Protein AF-A0A2E6YTY2-F1 (afdb_monomer)

Radius of gyration: 28.15 Å; Cα contacts (8 Å, |Δi|>4): 259; chains: 1; bounding box: 77×62×60 Å

Nearest PDB structures (foldseek):
  6jf3-assembly1_A  TM=7.120E-01  e=4.718E-06  Acinetobacter baumannii
  7qqj-assembly1_A  TM=3.782E-01  e=2.420E+00  Jeotgalibaca ciconiae
  3ra0-assembly1_A  TM=2.394E-01  e=2.734E+00  Solanum tuberosum
  6f42-assembly1_N  TM=1.735E-01  e=6.437E+00  Saccharomyces cerevisiae S288C

Solvent-accessible surface area (backbone atoms only — not comparable to full-atom values): 11174 Å² total; per-residue (Å²): 142,90,78,80,76,69,76,66,64,62,66,63,62,77,64,66,77,72,80,75,74,83,73,58,71,67,56,56,54,51,52,50,51,52,51,50,53,52,50,53,57,70,64,50,79,79,70,83,46,66,46,80,51,78,67,65,79,74,91,64,58,37,44,69,79,87,77,84,48,73,69,54,49,52,55,54,48,64,44,48,62,58,48,57,64,56,30,84,75,76,43,69,61,40,53,30,64,36,27,25,54,72,86,35,75,33,46,49,32,37,37,27,38,56,100,66,61,43,37,32,55,60,41,81,77,45,69,46,89,56,68,40,81,34,83,46,76,57,57,93,42,79,46,80,45,79,33,40,33,35,32,32,33,39,26,28,34,50,91,78,70,40,80,42,77,47,79,35,51,53,71,56,20,40,55,53,52,50,52,48,26,49,39,64,45,56,68,55,101,106

Secondary structure (DSSP, 8-state):
--SSSSTTTTTTGGG---------HHHHHHHHHHHHHHHHHHHS----SEEEPTT----SPPBPP----HHHHHHHHHHHHHHHHGGGGS-SEEEGGGEEETTEE--BSEEEETTS-EEEEEEEEEE-S-EEEEEEEETTEEEEEEEESEEEEEEEETTTTEEEEEEEEHHHHHHHHHHHHHHTT-SS--

Sequence (190 aa):
MYADCIYRDEITRMWKSQRVRRLKPVHWALVFLFFVLTLAWMLTDTSSGVVYRHSVRHSDAADRVLHLDDAYRKKIQALEPHMRSFCDRGSDIVYGHNLLVNDVIFNDYIFHVCGGQTWLNARITVKTEEMVGCQEEYASIFRSVPRAKKISMKAIDVSTWAEREVLAEGKVACVWQHAVDILDHKWAGL

Mean predicted aligned error: 9.36 Å

pLDDT: mean 87.79, std 13.48, range [43.56, 98.12]

Foldseek 3Di:
DPDPPPPPPVVVVVPPPDPDDPDDVVVVVVVVVVVVVVVVVVPPPPPQQKDFAPLDQDQDAFDADPDDDPVVLVVLLVCFVVLQVCVVVPDQKRDQQRIGRNNHGRRFQWMQGHVDFIWHNKDWDDADPDWDWDFDDGSNDTDTDIFGQKTWMWTQGSNVRDTDIDIDGDPVRVVVVNSNCSNRVNNPPD

Structure (mmCIF, N/CA/C/O backbone):
data_AF-A0A2E6YTY2-F1
#
_entry.id   AF-A0A2E6YTY2-F1
#
loop_
_atom_site.group_PDB
_atom_site.id
_atom_site.type_symbol
_atom_site.label_atom_id
_atom_site.label_alt_id
_atom_site.label_comp_id
_atom_site.label_asym_id
_atom_site.label_entity_id
_atom_site.label_seq_id
_atom_site.pdbx_PDB_ins_code
_atom_site.Cartn_x
_atom_site.Cartn_y
_atom_site.Cartn_z
_atom_site.occupancy
_atom_site.B_iso_or_equiv
_atom_site.auth_seq_id
_atom_site.auth_comp_id
_atom_site.auth_asym_id
_atom_site.auth_atom_id
_atom_site.pdbx_PDB_model_num
ATOM 1 N N . MET A 1 1 ? 58.013 -42.575 9.931 1.00 53.12 1 MET A N 1
ATOM 2 C CA . MET A 1 1 ? 58.634 -42.392 8.599 1.00 53.12 1 MET A CA 1
ATOM 3 C C . MET A 1 1 ? 57.970 -43.383 7.659 1.00 53.12 1 MET A C 1
ATOM 5 O O . MET A 1 1 ? 58.125 -44.546 7.969 1.00 53.12 1 MET A O 1
ATOM 9 N N . TYR A 1 2 ? 57.175 -42.947 6.663 1.00 53.06 2 TYR A N 1
ATOM 10 C CA . TYR A 1 2 ? 56.668 -43.689 5.467 1.00 53.06 2 TYR A CA 1
ATOM 11 C C . TYR A 1 2 ? 55.289 -43.199 4.931 1.00 53.06 2 TYR A C 1
ATOM 13 O O . TYR A 1 2 ? 54.668 -43.904 4.147 1.00 53.06 2 TYR A O 1
ATOM 21 N N . ALA A 1 3 ? 54.795 -42.000 5.286 1.00 52.78 3 ALA A N 1
ATOM 22 C CA . ALA A 1 3 ? 53.487 -41.503 4.803 1.00 52.78 3 ALA A CA 1
ATOM 23 C C . ALA A 1 3 ? 53.535 -40.283 3.850 1.00 52.78 3 ALA A C 1
ATOM 25 O O . ALA A 1 3 ? 52.499 -39.904 3.317 1.00 52.78 3 ALA A O 1
ATOM 26 N N . ASP A 1 4 ? 54.707 -39.696 3.575 1.00 54.12 4 ASP A N 1
ATOM 27 C CA . ASP A 1 4 ? 54.811 -38.430 2.813 1.00 54.12 4 ASP A CA 1
ATOM 28 C C . ASP A 1 4 ? 55.023 -38.577 1.293 1.00 54.12 4 ASP A C 1
ATOM 30 O O . ASP A 1 4 ? 55.019 -37.581 0.571 1.00 54.12 4 ASP A O 1
ATOM 34 N N . CYS A 1 5 ? 55.191 -39.792 0.761 1.00 55.81 5 CYS A N 1
ATOM 35 C CA . CYS A 1 5 ? 55.547 -39.963 -0.658 1.00 55.81 5 CYS A CA 1
ATOM 36 C C . CYS A 1 5 ? 54.370 -40.226 -1.611 1.00 55.81 5 CYS A C 1
ATOM 38 O O . CYS A 1 5 ? 54.572 -40.155 -2.819 1.00 55.81 5 CYS A O 1
ATOM 40 N N . ILE A 1 6 ? 53.152 -40.500 -1.127 1.00 54.19 6 ILE A N 1
ATOM 41 C CA . ILE A 1 6 ? 52.033 -40.895 -2.011 1.00 54.19 6 ILE A CA 1
ATOM 42 C C . ILE A 1 6 ? 51.220 -39.684 -2.504 1.00 54.19 6 ILE A C 1
ATOM 44 O O . ILE A 1 6 ? 50.699 -39.702 -3.614 1.00 54.19 6 ILE A O 1
ATOM 48 N N . TYR A 1 7 ? 51.176 -38.579 -1.753 1.00 50.94 7 TYR A N 1
ATOM 49 C CA . TYR A 1 7 ? 50.318 -37.436 -2.106 1.00 50.94 7 TYR A CA 1
ATOM 50 C C . TYR A 1 7 ? 50.888 -36.523 -3.211 1.00 50.94 7 TYR A C 1
ATOM 52 O O . TYR A 1 7 ? 50.198 -35.641 -3.721 1.00 50.94 7 TYR A O 1
ATOM 60 N N . ARG A 1 8 ? 52.156 -36.707 -3.602 1.00 51.41 8 ARG A N 1
ATOM 61 C CA . ARG A 1 8 ? 52.820 -35.841 -4.592 1.00 51.41 8 ARG A CA 1
ATOM 62 C C . ARG A 1 8 ? 52.620 -36.299 -6.042 1.00 51.41 8 ARG A C 1
ATOM 64 O O . ARG A 1 8 ? 52.819 -35.493 -6.947 1.00 51.41 8 ARG A O 1
ATOM 71 N N . ASP A 1 9 ? 52.200 -37.545 -6.263 1.00 51.22 9 ASP A N 1
ATOM 72 C CA . ASP A 1 9 ? 52.167 -38.156 -7.603 1.00 51.22 9 ASP A CA 1
ATOM 73 C C . ASP A 1 9 ? 50.798 -38.065 -8.311 1.00 51.22 9 ASP A C 1
ATOM 75 O O . ASP A 1 9 ? 50.704 -38.239 -9.527 1.00 51.22 9 ASP A O 1
ATOM 79 N N . GLU A 1 10 ? 49.723 -37.714 -7.595 1.00 53.75 10 GLU A N 1
ATOM 80 C CA . GLU A 1 10 ? 48.409 -37.472 -8.218 1.00 53.75 10 GLU A CA 1
ATOM 81 C C . GLU A 1 10 ? 48.234 -36.031 -8.723 1.00 53.75 10 GLU A C 1
ATOM 83 O O . GLU A 1 10 ? 47.568 -35.807 -9.738 1.00 53.75 10 GLU A O 1
ATOM 88 N N . ILE A 1 11 ? 48.895 -35.046 -8.102 1.00 56.72 11 ILE A N 1
ATOM 89 C CA . ILE A 1 11 ? 48.803 -33.633 -8.516 1.00 56.72 11 ILE A CA 1
ATOM 90 C C . ILE A 1 11 ? 49.458 -33.414 -9.893 1.00 56.72 11 ILE A C 1
ATOM 92 O O . ILE A 1 11 ? 48.956 -32.644 -10.713 1.00 56.72 11 ILE A O 1
ATOM 96 N N . THR A 1 12 ? 50.534 -34.137 -10.207 1.00 55.94 12 THR A N 1
ATOM 97 C CA . THR A 1 12 ? 51.256 -34.018 -11.486 1.00 55.94 12 THR A CA 1
ATOM 98 C C . THR A 1 12 ? 50.502 -34.628 -12.672 1.00 55.94 12 THR A C 1
ATOM 100 O O . THR A 1 12 ? 50.690 -34.177 -13.805 1.00 55.94 12 THR A O 1
ATOM 103 N N . ARG A 1 13 ? 49.590 -35.590 -12.460 1.00 54.34 13 ARG A N 1
ATOM 104 C CA . ARG A 1 13 ? 48.765 -36.165 -13.545 1.00 54.34 13 ARG A CA 1
ATOM 105 C C . ARG A 1 13 ? 47.624 -35.260 -14.005 1.00 54.34 13 ARG A C 1
ATOM 107 O O . ARG A 1 13 ? 47.224 -35.364 -15.166 1.00 54.34 13 ARG A O 1
ATOM 114 N N . MET A 1 14 ? 47.137 -34.351 -13.159 1.00 56.19 14 MET A N 1
ATOM 115 C CA . MET A 1 14 ? 46.073 -33.413 -13.545 1.00 56.19 14 MET A CA 1
ATOM 116 C C . MET A 1 14 ? 46.550 -32.295 -14.484 1.00 56.19 14 MET A C 1
ATOM 118 O O . MET A 1 14 ? 45.727 -31.608 -15.081 1.00 56.19 14 MET A O 1
ATOM 122 N N . TRP A 1 15 ? 47.862 -32.131 -14.675 1.00 59.06 15 TRP A N 1
ATOM 123 C CA . TRP A 1 15 ? 48.453 -31.127 -15.569 1.00 59.06 15 TRP A CA 1
ATOM 124 C C . TRP A 1 15 ? 49.005 -31.731 -16.867 1.00 59.06 15 TRP A C 1
ATOM 126 O O . TRP A 1 15 ? 49.983 -31.254 -17.446 1.00 59.06 15 TRP A O 1
ATOM 136 N N . LYS A 1 16 ? 48.351 -32.774 -17.394 1.00 57.19 16 LYS A N 1
ATOM 137 C CA . LYS A 1 16 ? 48.539 -33.156 -18.798 1.00 57.19 16 LYS A CA 1
ATOM 138 C C . LYS A 1 16 ? 47.939 -32.053 -19.671 1.00 57.19 16 LYS A C 1
ATOM 140 O O . LYS A 1 16 ? 46.750 -32.069 -19.970 1.00 57.19 16 LYS A O 1
ATOM 145 N N . SER A 1 17 ? 48.781 -31.086 -20.04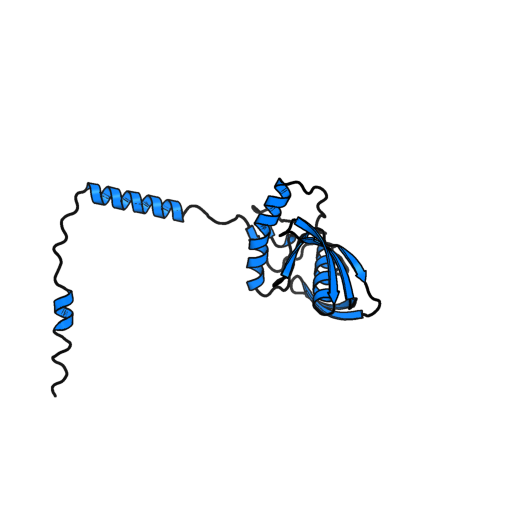0 1.00 60.84 17 SER A N 1
ATOM 146 C CA . SER A 1 17 ? 48.497 -29.997 -20.977 1.00 60.84 17 SER A CA 1
ATOM 147 C C . SER A 1 17 ? 47.787 -30.549 -22.215 1.00 60.84 17 SER A C 1
ATOM 149 O O . SER A 1 17 ? 48.402 -31.136 -23.112 1.00 60.84 17 SER A O 1
ATOM 151 N N . GLN A 1 18 ? 46.458 -30.428 -22.238 1.00 63.88 18 GLN A N 1
ATOM 152 C CA . GLN A 1 18 ? 45.690 -30.662 -23.446 1.00 63.88 18 GLN A CA 1
ATOM 153 C C . GLN A 1 18 ? 46.202 -29.649 -24.462 1.00 63.88 18 GLN A C 1
ATOM 155 O O . GLN A 1 18 ? 46.122 -28.444 -24.231 1.00 63.88 18 GLN A O 1
ATOM 160 N N . ARG A 1 19 ? 46.770 -30.134 -25.574 1.00 61.38 19 ARG A N 1
ATOM 161 C CA . ARG A 1 19 ? 47.196 -29.275 -26.682 1.00 61.38 19 ARG A CA 1
ATOM 162 C C . ARG A 1 19 ? 45.989 -28.463 -27.128 1.00 61.38 19 ARG A C 1
ATOM 164 O O . ARG A 1 19 ? 45.120 -28.979 -27.831 1.00 61.38 19 ARG A O 1
ATOM 171 N N . VAL A 1 20 ? 45.945 -27.205 -26.706 1.00 70.94 20 VAL A N 1
ATOM 172 C CA . VAL A 1 20 ? 44.907 -26.263 -27.096 1.00 70.94 20 VAL A CA 1
ATOM 173 C C . VAL A 1 20 ? 45.002 -26.130 -28.610 1.00 70.94 20 VAL A C 1
ATOM 175 O O . VAL A 1 20 ? 45.993 -25.628 -29.148 1.00 70.94 20 VAL A O 1
ATOM 178 N N . ARG A 1 21 ? 44.007 -26.664 -29.326 1.00 76.12 21 ARG A N 1
ATOM 179 C CA . ARG A 1 21 ? 43.914 -26.479 -30.776 1.00 76.12 21 ARG A CA 1
ATOM 180 C C . ARG A 1 21 ? 43.847 -24.976 -31.024 1.00 76.12 21 ARG A C 1
ATOM 182 O O . ARG A 1 21 ? 42.991 -24.306 -30.453 1.00 76.12 21 ARG A O 1
ATOM 189 N N . ARG A 1 22 ? 44.757 -24.445 -31.850 1.00 79.19 22 ARG A N 1
ATOM 190 C CA . ARG A 1 22 ? 44.752 -23.023 -32.217 1.00 79.19 22 ARG A CA 1
ATOM 191 C C . ARG A 1 22 ? 43.391 -22.682 -32.818 1.00 79.19 22 ARG A C 1
ATOM 193 O O . ARG A 1 22 ? 43.038 -23.177 -33.889 1.00 79.19 22 ARG A O 1
ATOM 200 N N . LEU A 1 23 ? 42.628 -21.865 -32.104 1.00 81.19 23 LEU A N 1
ATOM 201 C CA . LEU A 1 23 ? 41.351 -21.354 -32.576 1.00 81.19 23 LEU A CA 1
ATOM 202 C C . LEU A 1 23 ? 41.596 -20.452 -33.789 1.00 81.19 23 LEU A C 1
ATOM 204 O O . LEU A 1 23 ? 42.532 -19.651 -33.806 1.00 81.19 23 LEU A O 1
ATOM 208 N N . LYS A 1 24 ? 40.756 -20.590 -34.819 1.00 92.12 24 LYS A N 1
ATOM 209 C CA . LYS A 1 24 ? 40.789 -19.683 -35.974 1.00 92.12 24 LYS A CA 1
ATOM 210 C C . LYS A 1 24 ? 40.368 -18.277 -35.512 1.00 92.12 24 LYS A C 1
ATOM 212 O O . LYS A 1 24 ? 39.499 -18.194 -34.645 1.00 92.12 24 LYS A O 1
ATOM 217 N N . PRO A 1 25 ? 40.882 -17.192 -36.116 1.00 91.25 25 PRO A N 1
ATOM 218 C CA . PRO A 1 25 ? 40.537 -15.811 -35.743 1.00 91.25 25 PRO A CA 1
ATOM 219 C C . PRO A 1 25 ? 39.023 -15.537 -35.710 1.00 91.25 25 PRO A C 1
ATOM 221 O O . PRO A 1 25 ? 38.547 -14.803 -34.852 1.00 91.25 25 PRO A O 1
ATOM 224 N N . VAL A 1 26 ? 38.246 -16.214 -36.561 1.00 94.19 26 VAL A N 1
ATOM 225 C CA . VAL A 1 26 ? 36.772 -16.146 -36.568 1.00 94.19 26 VAL A CA 1
ATOM 226 C C . VAL A 1 26 ? 36.150 -16.559 -35.225 1.00 94.19 26 VAL A C 1
ATOM 228 O O . VAL A 1 26 ? 35.177 -15.954 -34.793 1.00 94.19 26 VAL A O 1
ATOM 231 N N . HIS A 1 27 ? 36.718 -17.547 -34.523 1.00 92.00 27 HIS A N 1
ATOM 232 C CA . HIS A 1 27 ? 36.192 -17.980 -33.222 1.00 92.00 27 HIS A CA 1
ATOM 233 C C . HIS A 1 27 ? 36.384 -16.895 -32.162 1.00 92.00 27 HIS A C 1
ATOM 235 O O . HIS A 1 27 ? 35.488 -16.668 -31.359 1.00 92.00 27 HIS A O 1
ATOM 241 N N . TRP A 1 28 ? 37.517 -16.189 -32.191 1.00 93.50 28 TRP A N 1
ATOM 242 C CA . TRP A 1 28 ? 37.759 -15.065 -31.288 1.00 93.50 28 TRP A CA 1
ATOM 243 C C . TRP A 1 28 ? 36.793 -13.910 -31.546 1.00 93.50 28 TRP A C 1
ATOM 245 O O . TRP A 1 28 ? 36.275 -13.341 -30.591 1.00 93.50 28 TRP A O 1
ATOM 255 N N . ALA A 1 29 ? 36.484 -13.618 -32.813 1.00 95.81 29 ALA A N 1
ATOM 256 C CA . ALA A 1 29 ? 35.479 -12.615 -33.163 1.00 95.81 29 ALA A CA 1
ATOM 257 C C . ALA A 1 29 ? 34.077 -12.989 -32.647 1.00 95.81 29 ALA A C 1
ATOM 259 O O . ALA A 1 29 ? 33.381 -12.137 -32.103 1.00 95.81 29 ALA A O 1
ATOM 260 N N . LEU A 1 30 ? 33.680 -14.263 -32.755 1.00 96.12 30 LEU A N 1
ATOM 261 C CA . LEU A 1 30 ? 32.396 -14.743 -32.229 1.00 96.12 30 LEU A CA 1
ATOM 262 C C . LEU A 1 30 ? 32.331 -14.682 -30.699 1.00 96.12 30 LEU A C 1
ATOM 264 O O . LEU A 1 30 ? 31.329 -14.229 -30.154 1.00 96.12 30 LEU A O 1
ATOM 268 N N . VAL A 1 31 ? 33.396 -15.101 -30.009 1.00 95.50 31 VAL A N 1
ATOM 269 C CA . VAL A 1 31 ? 33.483 -15.008 -28.542 1.00 95.50 31 VAL A CA 1
ATOM 270 C C . VAL A 1 31 ? 33.411 -13.551 -28.093 1.00 95.50 31 VAL A C 1
ATOM 272 O O . VAL A 1 31 ? 32.677 -13.239 -27.161 1.00 95.50 31 VAL A O 1
ATOM 275 N N . PHE A 1 32 ? 34.119 -12.652 -28.780 1.00 96.50 32 PHE A N 1
ATOM 276 C CA . PHE A 1 32 ? 34.069 -11.220 -28.502 1.00 96.50 32 PHE A CA 1
ATOM 277 C C . PHE A 1 32 ? 32.660 -10.652 -28.699 1.00 96.50 32 PHE A C 1
ATOM 279 O O . PHE A 1 32 ? 32.144 -9.992 -27.803 1.00 96.50 32 PHE A O 1
ATOM 286 N N . LEU A 1 33 ? 32.006 -10.954 -29.827 1.00 97.56 33 LEU A N 1
ATOM 287 C CA . LEU A 1 33 ? 30.642 -10.496 -30.101 1.00 97.56 33 LEU A CA 1
ATOM 288 C C . LEU A 1 33 ? 29.654 -11.004 -29.045 1.00 97.56 33 LEU A C 1
ATOM 290 O O . LEU A 1 33 ? 28.844 -10.230 -28.544 1.00 97.56 33 LEU A O 1
ATOM 294 N N . PHE A 1 34 ? 29.744 -12.284 -28.678 1.00 97.25 34 PHE A N 1
ATOM 295 C CA . PHE A 1 34 ? 28.916 -12.864 -27.624 1.00 97.25 34 PHE A CA 1
ATOM 296 C C . PHE A 1 34 ? 29.120 -12.138 -26.292 1.00 97.25 34 PHE A C 1
ATOM 298 O O . PHE A 1 34 ? 28.140 -11.773 -25.653 1.00 97.25 34 PHE A O 1
ATOM 305 N N . PHE A 1 35 ? 30.374 -11.867 -25.913 1.00 97.50 35 PHE A N 1
ATOM 306 C CA . PHE A 1 35 ? 30.701 -11.167 -24.670 1.00 97.50 35 PHE A CA 1
ATOM 307 C C . PHE A 1 35 ? 30.205 -9.714 -24.661 1.00 97.50 35 PHE A C 1
ATOM 309 O O . PHE A 1 35 ? 29.708 -9.232 -23.648 1.00 97.50 35 PHE A O 1
ATOM 316 N N . VAL A 1 36 ? 30.295 -9.011 -25.794 1.00 97.19 36 VAL A N 1
ATOM 317 C CA . VAL A 1 36 ? 29.753 -7.650 -25.932 1.00 97.19 36 VAL A CA 1
ATOM 318 C C . VAL A 1 36 ? 28.231 -7.656 -25.808 1.00 97.19 36 VAL A C 1
ATOM 320 O O . VAL A 1 36 ? 27.682 -6.811 -25.108 1.00 97.19 36 VAL A O 1
ATOM 323 N N . LEU A 1 37 ? 27.544 -8.613 -26.437 1.00 96.25 37 LEU A N 1
ATOM 324 C CA . LEU A 1 37 ? 26.087 -8.724 -26.349 1.00 96.25 37 LEU A CA 1
ATOM 325 C C . LEU A 1 37 ? 25.617 -9.088 -24.936 1.00 96.25 37 LEU A C 1
ATOM 327 O O . LEU A 1 37 ? 24.647 -8.503 -24.461 1.00 96.25 37 LEU A O 1
ATOM 331 N N . THR A 1 38 ? 26.301 -10.000 -24.237 1.00 94.56 38 THR A N 1
ATOM 332 C CA . THR A 1 38 ? 25.964 -10.320 -22.842 1.00 94.56 38 THR A CA 1
ATOM 333 C C . THR A 1 38 ? 26.235 -9.148 -21.907 1.00 94.56 38 THR A C 1
ATOM 335 O O . THR A 1 38 ? 25.399 -8.874 -21.051 1.00 94.56 38 THR A O 1
ATOM 338 N N . LEU A 1 39 ? 27.340 -8.415 -22.083 1.00 93.69 39 LEU A N 1
ATOM 339 C CA . LEU A 1 39 ? 27.595 -7.193 -21.316 1.00 93.69 39 LEU A CA 1
ATOM 340 C C . LEU A 1 39 ? 26.556 -6.107 -21.608 1.00 93.69 39 LEU A C 1
ATOM 342 O O . LEU A 1 39 ? 26.056 -5.495 -20.674 1.00 93.69 39 LEU A O 1
ATOM 346 N N . ALA A 1 40 ? 26.190 -5.887 -22.872 1.00 92.56 40 ALA A N 1
ATOM 347 C CA . ALA A 1 40 ? 25.154 -4.924 -23.242 1.00 92.56 40 ALA A CA 1
ATOM 348 C C . ALA A 1 40 ? 23.793 -5.291 -22.628 1.00 92.56 40 ALA A C 1
ATOM 350 O O . ALA A 1 40 ? 23.095 -4.425 -22.106 1.00 92.56 40 ALA A O 1
ATOM 351 N N . TRP A 1 41 ? 23.443 -6.579 -22.628 1.00 90.19 41 TRP A N 1
ATOM 352 C CA . TRP A 1 41 ? 22.232 -7.072 -21.976 1.00 90.19 41 TRP A CA 1
ATOM 353 C C . TRP A 1 41 ? 22.277 -6.877 -20.453 1.00 90.19 41 TRP A C 1
ATOM 355 O O . TRP A 1 41 ? 21.304 -6.405 -19.878 1.00 90.19 41 TRP A O 1
ATOM 365 N N . MET A 1 42 ? 23.419 -7.140 -19.805 1.00 87.25 42 MET A N 1
ATOM 366 C CA . MET A 1 42 ? 23.601 -6.886 -18.367 1.00 87.25 42 MET A CA 1
ATOM 367 C C . MET A 1 42 ? 23.625 -5.395 -17.999 1.00 87.25 42 MET A C 1
ATOM 369 O O . MET A 1 42 ? 23.300 -5.048 -16.869 1.00 87.25 42 MET A O 1
ATOM 373 N N . LEU A 1 43 ? 24.013 -4.519 -18.930 1.00 83.44 43 LEU A N 1
ATOM 374 C CA . LEU A 1 43 ? 23.998 -3.061 -18.760 1.00 83.44 43 LEU A CA 1
ATOM 375 C C . LEU A 1 43 ? 22.638 -2.431 -19.073 1.00 83.44 43 LEU A C 1
ATOM 377 O O . LEU A 1 43 ? 22.456 -1.238 -18.836 1.00 83.44 43 LEU A O 1
ATOM 381 N N . THR A 1 44 ? 21.695 -3.198 -19.624 1.00 81.06 44 THR A N 1
ATOM 382 C CA . THR A 1 44 ? 20.337 -2.703 -19.827 1.00 81.06 44 THR A CA 1
ATOM 383 C C . THR A 1 44 ? 19.711 -2.570 -18.448 1.00 81.06 44 THR A C 1
ATOM 385 O O . THR A 1 44 ? 19.478 -3.577 -17.784 1.00 81.06 44 THR A O 1
ATOM 388 N N . ASP A 1 45 ? 19.520 -1.332 -17.992 1.00 60.47 45 ASP A N 1
ATOM 389 C CA . ASP A 1 45 ? 18.998 -1.049 -16.662 1.00 60.47 45 ASP A CA 1
ATOM 390 C C . ASP A 1 45 ? 17.618 -1.699 -16.500 1.00 60.47 45 ASP A C 1
ATOM 392 O O . ASP A 1 45 ? 16.623 -1.260 -17.074 1.00 60.47 45 ASP A O 1
ATOM 396 N N . THR A 1 46 ? 17.575 -2.802 -15.753 1.00 64.06 46 THR A N 1
ATOM 397 C CA . THR A 1 46 ? 16.332 -3.483 -15.388 1.00 64.06 46 THR A CA 1
ATOM 398 C C . THR A 1 46 ? 15.697 -2.858 -14.149 1.00 64.06 46 THR A C 1
ATOM 400 O O . THR A 1 46 ? 14.788 -3.460 -13.573 1.00 64.06 46 THR A O 1
ATOM 403 N N . SER A 1 47 ? 16.184 -1.705 -13.672 1.00 68.25 47 SER A N 1
ATOM 404 C CA . SER A 1 47 ? 15.541 -1.010 -12.567 1.00 68.25 47 SER A CA 1
ATOM 405 C C . SER A 1 47 ? 14.120 -0.635 -12.986 1.00 68.25 47 SER A C 1
ATOM 407 O O . SER A 1 47 ? 13.867 -0.051 -14.036 1.00 68.25 47 SER A O 1
ATOM 409 N N . SER A 1 48 ? 13.145 -1.018 -12.167 1.00 74.00 48 SER A N 1
ATOM 410 C CA . SER A 1 48 ? 11.722 -0.813 -12.449 1.00 74.00 48 SER A CA 1
ATOM 411 C C . SER A 1 48 ? 11.299 0.661 -12.413 1.00 74.00 48 SER A C 1
ATOM 413 O O . SER A 1 48 ? 10.106 0.945 -12.474 1.00 74.00 48 SER A O 1
ATOM 415 N N . GLY A 1 49 ? 12.237 1.600 -12.223 1.00 85.75 49 GLY A N 1
ATOM 416 C CA . GLY A 1 49 ? 11.944 3.001 -11.918 1.00 85.75 49 GLY A CA 1
ATOM 417 C C . GLY A 1 49 ? 11.184 3.198 -10.598 1.00 85.75 49 GLY A C 1
ATOM 418 O O . GLY A 1 49 ? 10.709 4.301 -10.337 1.00 85.75 49 GLY A O 1
ATOM 419 N N . VAL A 1 50 ? 11.037 2.144 -9.776 1.00 91.12 50 VAL A N 1
ATOM 420 C CA . VAL A 1 50 ? 10.311 2.174 -8.497 1.00 91.12 50 VAL A CA 1
ATOM 421 C C . VAL A 1 50 ? 11.306 2.182 -7.343 1.00 91.12 50 VAL A C 1
ATOM 423 O O . VAL A 1 50 ? 11.980 1.184 -7.088 1.00 91.12 50 VAL A O 1
ATOM 426 N N . VAL A 1 51 ? 11.369 3.294 -6.613 1.00 91.88 51 VAL A N 1
ATOM 427 C CA . VAL A 1 51 ? 12.274 3.474 -5.471 1.00 91.88 51 VAL A CA 1
ATOM 428 C C . VAL A 1 51 ? 11.464 3.696 -4.200 1.00 91.88 51 VAL A C 1
ATOM 430 O O . VAL A 1 51 ? 10.591 4.556 -4.153 1.00 91.88 51 VAL A O 1
ATOM 433 N N . TYR A 1 52 ? 11.773 2.944 -3.144 1.00 90.31 52 TYR A N 1
ATOM 434 C CA . TYR A 1 52 ? 11.161 3.142 -1.830 1.00 90.31 52 TYR A CA 1
ATOM 435 C C . TYR A 1 52 ? 11.958 4.133 -0.987 1.00 90.31 52 TYR A C 1
ATOM 437 O O . TYR A 1 52 ? 13.157 3.948 -0.757 1.00 90.31 52 TYR A O 1
ATOM 445 N N . ARG A 1 53 ? 11.271 5.154 -0.482 1.00 90.12 53 ARG A N 1
ATOM 446 C CA . ARG A 1 53 ? 11.789 6.143 0.454 1.00 90.12 53 ARG A CA 1
ATOM 447 C C . ARG A 1 53 ? 11.339 5.795 1.868 1.00 90.12 53 ARG A C 1
ATOM 449 O O . ARG A 1 53 ? 10.155 5.818 2.191 1.00 90.12 53 ARG A O 1
ATOM 456 N N . HIS A 1 54 ? 12.310 5.508 2.721 1.00 82.06 54 HIS A N 1
ATOM 457 C CA . HIS A 1 54 ? 12.068 5.213 4.130 1.00 82.06 54 HIS A CA 1
ATOM 458 C C . HIS A 1 54 ? 11.730 6.473 4.923 1.00 82.06 54 HIS A C 1
ATOM 460 O O . HIS A 1 54 ? 12.303 7.533 4.671 1.00 82.06 54 HIS A O 1
ATOM 466 N N . SER A 1 55 ? 10.844 6.323 5.911 1.00 75.94 55 SER A N 1
ATOM 467 C CA . SER A 1 55 ? 10.585 7.312 6.968 1.00 75.94 55 SER A CA 1
ATOM 468 C C . SER A 1 55 ? 10.326 8.739 6.474 1.00 75.94 55 SER A C 1
ATOM 470 O O . SER A 1 55 ? 10.694 9.711 7.136 1.00 75.94 55 SER A O 1
ATOM 472 N N . VAL A 1 56 ? 9.693 8.886 5.308 1.00 81.56 56 VAL A N 1
ATOM 473 C CA . VAL A 1 56 ? 9.321 10.202 4.792 1.00 81.56 56 VAL A CA 1
ATOM 474 C C . VAL A 1 56 ? 8.052 10.645 5.491 1.00 81.56 56 VAL A C 1
ATOM 476 O O . VAL A 1 56 ? 7.014 9.998 5.398 1.00 81.56 56 VAL A O 1
ATOM 479 N N . ARG A 1 57 ? 8.128 11.784 6.173 1.00 79.81 57 ARG A N 1
ATOM 480 C CA . ARG A 1 57 ? 6.932 12.481 6.626 1.00 79.81 57 ARG A CA 1
ATOM 481 C C . ARG A 1 57 ? 6.286 13.131 5.408 1.00 79.81 57 ARG A C 1
ATOM 483 O O . ARG A 1 57 ? 6.815 14.116 4.897 1.00 79.81 57 ARG A O 1
ATOM 490 N N . HIS A 1 58 ? 5.186 12.563 4.929 1.00 70.25 58 HIS A N 1
ATOM 491 C CA . HIS A 1 58 ? 4.392 13.196 3.885 1.00 70.25 58 HIS A CA 1
ATOM 492 C C . HIS A 1 58 ? 3.407 14.183 4.526 1.00 70.25 58 HIS A C 1
ATOM 494 O O . HIS A 1 58 ? 2.758 13.853 5.521 1.00 70.25 58 HIS A O 1
ATOM 500 N N . SER A 1 59 ? 3.371 15.422 4.029 1.00 68.19 59 SER A N 1
ATOM 501 C CA . SER A 1 59 ? 2.516 16.483 4.581 1.00 68.19 59 SER A CA 1
ATOM 502 C C . SER A 1 59 ? 1.100 16.455 4.031 1.00 68.19 59 SER A C 1
ATOM 504 O O . SER A 1 59 ? 0.208 16.996 4.670 1.00 68.19 59 SER A O 1
ATOM 506 N N . ASP A 1 60 ? 0.895 15.830 2.876 1.00 86.12 60 ASP A N 1
ATOM 507 C CA . ASP A 1 60 ? -0.352 15.963 2.140 1.00 86.12 60 ASP A CA 1
ATOM 508 C C . ASP A 1 60 ? -1.177 14.680 2.277 1.00 86.12 60 ASP A C 1
ATOM 510 O O . ASP A 1 60 ? -0.638 13.581 2.457 1.00 86.12 60 ASP A O 1
ATOM 514 N N . ALA A 1 61 ? -2.501 14.825 2.241 1.00 90.06 61 ALA A N 1
ATOM 515 C CA . ALA A 1 61 ? -3.393 13.678 2.191 1.00 90.06 61 ALA A CA 1
ATOM 516 C C . ALA A 1 61 ? -3.225 12.951 0.848 1.00 90.06 61 ALA A C 1
ATOM 518 O O . ALA A 1 61 ? -3.007 13.575 -0.193 1.00 90.06 61 ALA A O 1
ATOM 519 N N . ALA A 1 62 ? -3.348 11.627 0.877 1.00 91.31 62 ALA A N 1
ATOM 520 C CA . ALA A 1 62 ? -3.302 10.824 -0.332 1.00 91.31 62 ALA A CA 1
ATOM 521 C C . ALA A 1 62 ? -4.587 10.995 -1.152 1.00 91.31 62 ALA A C 1
ATOM 523 O O . ALA A 1 62 ? -5.698 11.062 -0.610 1.00 91.31 62 ALA A O 1
ATOM 524 N N . ASP A 1 63 ? -4.443 11.000 -2.472 1.00 92.19 63 ASP A N 1
ATOM 525 C CA . ASP A 1 63 ? -5.543 11.229 -3.396 1.00 92.19 63 ASP A CA 1
ATOM 526 C C . ASP A 1 63 ? -6.352 9.949 -3.611 1.00 92.19 63 ASP A C 1
ATOM 528 O O . ASP A 1 63 ? -5.846 8.913 -4.056 1.00 92.19 63 ASP A O 1
ATOM 532 N N . ARG A 1 64 ? -7.652 10.006 -3.307 1.00 93.50 64 ARG A N 1
ATOM 533 C CA . ARG A 1 64 ? -8.573 8.909 -3.629 1.00 93.50 64 ARG A CA 1
ATOM 534 C C . ARG A 1 64 ? -8.828 8.895 -5.127 1.00 93.50 64 ARG A C 1
ATOM 536 O O . ARG A 1 64 ? -9.278 9.885 -5.700 1.00 93.50 64 ARG A O 1
ATOM 543 N N . VAL A 1 65 ? -8.600 7.750 -5.755 1.00 90.94 65 VAL A N 1
ATOM 544 C CA . VAL A 1 65 ? -8.717 7.642 -7.208 1.00 90.94 65 VAL A CA 1
ATOM 545 C C . VAL A 1 65 ? -10.173 7.458 -7.612 1.00 90.94 65 VAL A C 1
ATOM 547 O O . VAL A 1 65 ? -10.816 6.489 -7.213 1.00 90.94 65 VAL A O 1
ATOM 550 N N . LEU A 1 66 ? -10.689 8.389 -8.414 1.00 88.62 66 LEU A N 1
ATOM 551 C CA . LEU A 1 66 ? -12.066 8.364 -8.920 1.00 88.62 66 LEU A CA 1
ATOM 552 C C . LEU A 1 66 ? -12.198 7.583 -10.236 1.00 88.62 66 LEU A C 1
ATOM 554 O O . LEU A 1 66 ? -13.255 7.026 -10.522 1.00 88.62 66 LEU A O 1
ATOM 558 N N . HIS A 1 67 ? -11.130 7.539 -11.036 1.00 84.94 67 HIS A N 1
ATOM 559 C CA . HIS A 1 67 ? -11.126 6.927 -12.363 1.00 84.94 67 HIS A CA 1
ATOM 560 C C . HIS A 1 67 ? -10.326 5.624 -12.351 1.00 84.94 67 HIS A C 1
ATOM 562 O O . HIS A 1 67 ? -9.101 5.630 -12.309 1.00 84.94 67 HIS A O 1
ATOM 568 N N . LEU A 1 68 ? -11.043 4.501 -12.378 1.00 87.56 68 LEU A N 1
ATOM 569 C CA . LEU A 1 68 ? -10.481 3.151 -12.335 1.00 87.56 68 LEU A CA 1
ATOM 570 C C . LEU A 1 68 ? -10.529 2.512 -13.726 1.00 87.56 68 LEU A C 1
ATOM 572 O O . LEU A 1 68 ? -11.253 1.542 -13.946 1.00 87.56 68 LEU A O 1
ATOM 576 N N . ASP A 1 69 ? -9.803 3.090 -14.681 1.00 93.31 69 ASP A N 1
ATOM 577 C CA . ASP A 1 69 ? -9.684 2.500 -16.014 1.00 93.31 69 ASP A CA 1
ATOM 578 C C . ASP A 1 69 ? -8.720 1.293 -16.029 1.00 93.31 69 ASP A C 1
ATOM 580 O O . ASP A 1 69 ? -7.982 1.020 -15.075 1.00 93.31 69 ASP A O 1
ATOM 584 N N . ASP A 1 70 ? -8.730 0.532 -17.126 1.00 94.38 70 ASP A N 1
ATOM 585 C CA . ASP A 1 70 ? -7.895 -0.668 -17.258 1.00 94.38 70 ASP A CA 1
ATOM 586 C C . ASP A 1 70 ? -6.390 -0.357 -17.287 1.00 94.38 70 ASP A C 1
ATOM 588 O O . ASP A 1 70 ? -5.571 -1.195 -16.894 1.00 94.38 70 ASP A O 1
ATOM 592 N N . ALA A 1 71 ? -6.001 0.830 -17.761 1.00 94.62 71 ALA A N 1
ATOM 593 C CA . ALA A 1 71 ? -4.602 1.246 -17.800 1.00 94.62 71 ALA A CA 1
ATOM 594 C C . ALA A 1 71 ? -4.082 1.513 -16.381 1.00 94.62 71 ALA A C 1
ATOM 596 O O . ALA A 1 71 ? -3.023 1.009 -15.994 1.00 94.62 71 ALA A O 1
ATOM 597 N N . TYR A 1 72 ? -4.868 2.234 -15.585 1.00 94.12 72 TYR A N 1
ATOM 598 C CA . TYR A 1 72 ? -4.630 2.491 -14.178 1.00 94.12 72 TYR A CA 1
ATOM 599 C C . TYR A 1 72 ? -4.597 1.186 -13.387 1.00 94.12 72 TYR A C 1
ATOM 601 O O . TYR A 1 72 ? -3.628 0.930 -12.675 1.00 94.12 72 TYR A O 1
ATOM 609 N N . ARG A 1 73 ? -5.573 0.295 -13.592 1.00 95.50 73 ARG A N 1
ATOM 610 C CA . ARG A 1 73 ? -5.565 -1.047 -12.996 1.00 95.50 73 ARG A CA 1
ATOM 611 C C . ARG A 1 73 ? -4.242 -1.767 -13.224 1.00 95.50 73 ARG A C 1
ATOM 613 O O . ARG A 1 73 ? -3.620 -2.219 -12.265 1.00 95.50 73 ARG A O 1
ATOM 620 N N . LYS A 1 74 ? -3.789 -1.862 -14.478 1.00 95.31 74 LYS A N 1
ATOM 621 C CA . LYS A 1 74 ? -2.527 -2.539 -14.816 1.00 95.31 74 LYS A CA 1
ATOM 622 C C . LYS A 1 74 ? -1.328 -1.879 -14.139 1.00 95.31 74 LYS A C 1
ATOM 624 O O . LYS A 1 74 ? -0.462 -2.591 -13.640 1.00 95.31 74 LYS A O 1
ATOM 629 N N . LYS A 1 75 ? -1.296 -0.543 -14.075 1.00 94.00 75 LYS A N 1
ATOM 630 C CA . LYS A 1 75 ? -0.256 0.217 -13.363 1.00 94.00 75 LYS A CA 1
ATOM 631 C C . LYS A 1 75 ? -0.214 -0.151 -11.876 1.00 94.00 75 LYS A C 1
ATOM 633 O O . LYS A 1 75 ? 0.859 -0.443 -11.358 1.00 94.00 75 LYS A O 1
ATOM 638 N N . ILE A 1 76 ? -1.362 -0.173 -11.200 1.00 95.75 76 ILE A N 1
ATOM 639 C CA . ILE A 1 76 ? -1.436 -0.480 -9.764 1.00 95.75 76 ILE A CA 1
ATOM 640 C C . ILE A 1 76 ? -1.120 -1.951 -9.478 1.00 95.75 76 ILE A C 1
ATOM 642 O O . ILE A 1 76 ? -0.373 -2.251 -8.548 1.00 95.75 76 ILE A O 1
ATOM 646 N N . GLN A 1 77 ? -1.606 -2.870 -10.313 1.00 96.06 77 GLN A N 1
ATOM 647 C CA . GLN A 1 77 ? -1.279 -4.294 -10.202 1.00 96.06 77 GLN A CA 1
ATOM 648 C C . GLN A 1 77 ? 0.211 -4.572 -10.452 1.00 96.06 77 GLN A C 1
ATOM 650 O O . GLN A 1 77 ? 0.790 -5.433 -9.797 1.00 96.06 77 GLN A O 1
ATOM 655 N N . ALA A 1 78 ? 0.862 -3.813 -11.340 1.00 94.56 78 ALA A N 1
ATOM 656 C CA . ALA A 1 78 ? 2.310 -3.886 -11.531 1.00 94.56 78 ALA A CA 1
ATOM 657 C C . ALA A 1 78 ? 3.099 -3.334 -10.328 1.00 94.56 78 ALA A C 1
ATOM 659 O O . ALA A 1 78 ? 4.217 -3.779 -10.079 1.00 94.56 78 ALA A O 1
ATOM 660 N N . LEU A 1 79 ? 2.522 -2.403 -9.558 1.00 94.81 79 LEU A N 1
ATOM 661 C CA . LEU A 1 79 ? 3.146 -1.830 -8.362 1.00 94.81 79 LEU A CA 1
ATOM 662 C C . LEU A 1 79 ? 3.057 -2.758 -7.140 1.00 94.81 79 LEU A C 1
ATOM 664 O O . LEU A 1 79 ? 3.960 -2.761 -6.303 1.00 94.81 79 LEU A O 1
ATOM 668 N N . GLU A 1 80 ? 2.004 -3.573 -7.049 1.00 95.62 80 GLU A N 1
ATOM 669 C CA . GLU A 1 80 ? 1.775 -4.526 -5.956 1.00 95.62 80 GLU A CA 1
ATOM 670 C C . GLU A 1 80 ? 3.015 -5.365 -5.565 1.00 95.62 80 GLU A C 1
ATOM 672 O O . GLU A 1 80 ? 3.367 -5.367 -4.380 1.00 95.62 80 GLU A O 1
ATOM 677 N N . PRO A 1 81 ? 3.710 -6.067 -6.487 1.00 94.75 81 PRO A N 1
ATOM 678 C CA . PRO A 1 81 ? 4.882 -6.865 -6.127 1.00 94.75 81 PRO A CA 1
ATOM 679 C C . PRO A 1 81 ? 6.026 -6.018 -5.557 1.00 94.75 81 PRO A C 1
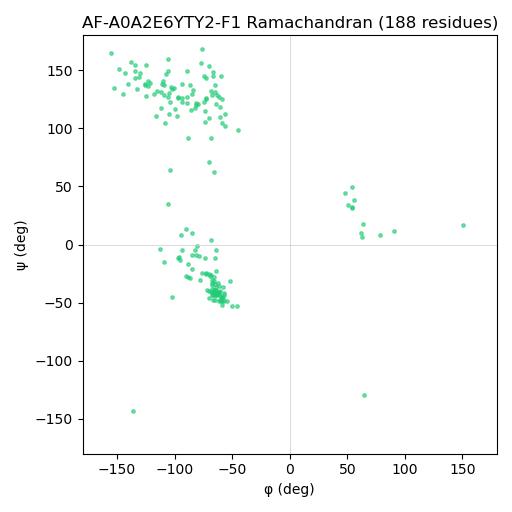ATOM 681 O O . PRO A 1 81 ? 6.731 -6.480 -4.659 1.00 94.75 81 PRO A O 1
ATOM 684 N N . HIS A 1 82 ? 6.189 -4.772 -6.015 1.00 93.56 82 HIS A N 1
ATOM 685 C CA . HIS A 1 82 ? 7.182 -3.858 -5.453 1.00 93.56 82 HIS A CA 1
ATOM 686 C C . HIS A 1 82 ? 6.824 -3.489 -4.015 1.00 93.56 82 HIS A C 1
ATOM 688 O O . HIS A 1 82 ? 7.667 -3.629 -3.132 1.00 93.56 82 HIS A O 1
ATOM 694 N N . MET A 1 83 ? 5.567 -3.112 -3.752 1.00 94.56 83 MET A N 1
ATOM 695 C CA . MET A 1 83 ? 5.102 -2.811 -2.391 1.00 94.56 83 MET A CA 1
ATOM 696 C C . MET A 1 83 ? 5.320 -3.992 -1.446 1.00 94.56 83 MET A C 1
ATOM 698 O O . MET A 1 83 ? 5.834 -3.813 -0.344 1.00 94.56 83 MET A O 1
ATOM 702 N N . ARG A 1 84 ? 5.007 -5.206 -1.911 1.00 94.62 84 ARG A N 1
ATOM 703 C CA . ARG A 1 84 ? 5.236 -6.445 -1.164 1.00 94.62 84 ARG A CA 1
ATOM 704 C C . ARG A 1 84 ? 6.714 -6.671 -0.856 1.00 94.62 84 ARG A C 1
ATOM 706 O O . ARG A 1 84 ? 7.047 -7.022 0.269 1.00 94.62 84 ARG A O 1
ATOM 713 N N . SER A 1 85 ? 7.608 -6.423 -1.814 1.00 92.81 85 SER A N 1
ATOM 714 C CA . SER A 1 85 ? 9.056 -6.593 -1.610 1.00 92.81 85 SER A CA 1
ATOM 715 C C . SER A 1 85 ? 9.650 -5.647 -0.557 1.00 92.81 85 SER A C 1
ATOM 717 O O . SER A 1 85 ? 10.691 -5.939 0.028 1.00 92.81 85 SER A O 1
ATOM 719 N N . PHE A 1 86 ? 8.996 -4.515 -0.275 1.00 91.50 86 PHE A N 1
ATOM 720 C CA . PHE A 1 86 ? 9.465 -3.575 0.743 1.00 91.50 86 PHE A CA 1
ATOM 721 C C . PHE A 1 86 ? 9.087 -3.983 2.175 1.00 91.50 86 PHE A C 1
ATOM 723 O O . PHE A 1 86 ? 9.633 -3.412 3.119 1.00 91.50 86 PHE A O 1
ATOM 730 N N . CYS A 1 87 ? 8.246 -5.007 2.351 1.00 91.06 87 CYS A N 1
ATOM 731 C CA . CYS A 1 87 ? 7.892 -5.549 3.665 1.00 91.06 87 CYS A CA 1
ATOM 732 C C . CYS A 1 87 ? 9.060 -6.203 4.403 1.00 91.06 87 CYS A C 1
ATOM 734 O O . CYS A 1 87 ? 9.141 -6.105 5.627 1.00 91.06 87 CYS A O 1
ATOM 736 N N . ASP A 1 88 ? 10.009 -6.799 3.677 1.00 80.44 88 ASP A N 1
ATOM 737 C CA . ASP A 1 88 ? 11.158 -7.509 4.263 1.00 80.44 88 ASP A CA 1
ATOM 738 C C . ASP A 1 88 ? 12.101 -6.585 5.058 1.00 80.44 88 ASP A C 1
ATOM 740 O O . ASP A 1 88 ? 13.051 -7.031 5.699 1.00 80.44 88 ASP A O 1
ATOM 744 N N . ARG A 1 89 ? 11.835 -5.275 5.038 1.00 76.50 89 ARG A N 1
ATOM 745 C CA . ARG A 1 89 ? 12.599 -4.237 5.731 1.00 76.50 89 ARG A CA 1
ATOM 746 C C . ARG A 1 89 ? 12.034 -3.878 7.112 1.00 76.50 89 ARG A C 1
ATOM 748 O O . ARG A 1 89 ? 12.517 -2.929 7.720 1.00 76.50 89 ARG A O 1
ATOM 755 N N . GLY A 1 90 ? 11.041 -4.625 7.607 1.00 79.38 90 GLY A N 1
ATOM 756 C CA . GLY A 1 90 ? 10.530 -4.521 8.982 1.00 79.38 90 GLY A CA 1
ATOM 757 C C . GLY A 1 90 ? 9.372 -3.539 9.186 1.00 79.38 90 GLY A C 1
ATOM 758 O O . GLY A 1 90 ? 9.040 -3.228 10.324 1.00 79.38 90 GLY A O 1
ATOM 759 N N . SER A 1 91 ? 8.753 -3.038 8.114 1.00 85.12 91 SER A N 1
ATOM 760 C CA . SER A 1 91 ? 7.528 -2.233 8.210 1.00 85.12 91 SER A CA 1
ATOM 761 C C . SER A 1 91 ? 6.295 -3.141 8.237 1.00 85.12 91 SER A C 1
ATOM 763 O O . SER A 1 91 ? 6.211 -4.066 7.439 1.00 85.12 91 SER A O 1
ATOM 765 N N . ASP A 1 92 ? 5.314 -2.856 9.100 1.00 91.00 92 ASP A N 1
ATOM 766 C CA . ASP A 1 92 ? 4.014 -3.556 9.083 1.00 91.00 92 ASP A CA 1
ATOM 767 C C . ASP A 1 92 ? 3.152 -3.127 7.870 1.00 91.00 92 ASP A C 1
ATOM 769 O O . ASP A 1 92 ? 2.278 -3.871 7.414 1.00 91.00 92 ASP A O 1
ATOM 773 N N . ILE A 1 93 ? 3.390 -1.915 7.347 1.00 94.12 93 ILE A N 1
ATOM 774 C CA . ILE A 1 93 ? 2.634 -1.299 6.248 1.00 94.12 93 ILE A CA 1
ATOM 775 C C . ILE A 1 93 ? 3.582 -0.561 5.301 1.00 94.12 93 ILE A C 1
ATOM 777 O O . ILE A 1 93 ? 4.470 0.169 5.741 1.00 94.12 93 ILE A O 1
ATOM 781 N N . VAL A 1 94 ? 3.345 -0.703 3.998 1.00 94.56 94 VAL A N 1
ATOM 782 C CA . VAL A 1 94 ? 4.029 0.042 2.934 1.00 94.56 94 VAL A CA 1
ATOM 783 C C . VAL A 1 94 ? 3.026 0.983 2.270 1.00 94.56 94 VAL A C 1
ATOM 785 O O . VAL A 1 94 ? 2.041 0.531 1.688 1.00 94.56 94 VAL A O 1
ATOM 788 N N . TYR A 1 95 ? 3.267 2.290 2.352 1.00 94.94 95 TYR A N 1
ATOM 789 C CA . TYR A 1 95 ? 2.392 3.318 1.777 1.00 94.94 95 TYR A CA 1
ATOM 790 C C . TYR A 1 95 ? 2.761 3.651 0.333 1.00 94.94 95 TYR A C 1
ATOM 792 O O . TYR A 1 95 ? 3.940 3.638 -0.023 1.00 94.94 95 TYR A O 1
ATOM 800 N N . GLY A 1 96 ? 1.761 4.028 -0.469 1.00 93.00 96 GLY A N 1
ATOM 801 C CA . GLY A 1 96 ? 1.968 4.560 -1.816 1.00 93.00 96 GLY A CA 1
ATOM 802 C C . GLY A 1 96 ? 2.909 5.763 -1.840 1.00 93.00 96 GLY A C 1
ATOM 803 O O . GLY A 1 96 ? 3.894 5.739 -2.570 1.00 93.00 96 GLY A O 1
ATOM 804 N N . HIS A 1 97 ? 2.687 6.756 -0.969 1.00 92.19 97 HIS A N 1
ATOM 805 C CA . HIS A 1 97 ? 3.478 8.000 -0.937 1.00 92.19 97 HIS A CA 1
ATOM 806 C C . HIS A 1 97 ? 4.952 7.812 -0.551 1.00 92.19 97 HIS A C 1
ATOM 808 O O . HIS A 1 97 ? 5.761 8.725 -0.715 1.00 92.19 97 HIS A O 1
ATOM 814 N N . ASN A 1 98 ? 5.330 6.632 -0.051 1.00 91.50 98 ASN A N 1
ATOM 815 C CA . ASN A 1 98 ? 6.732 6.287 0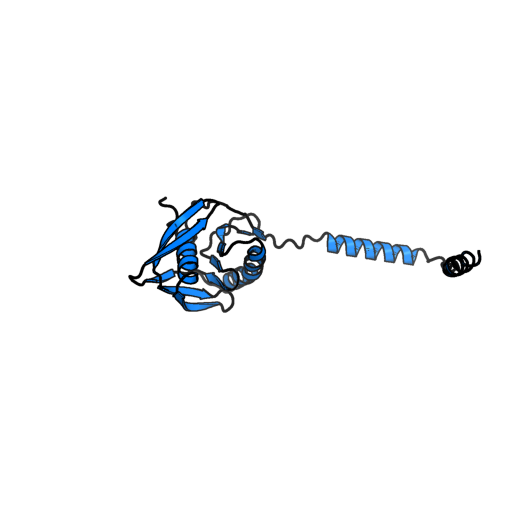.175 1.00 91.50 98 ASN A CA 1
ATOM 816 C C . ASN A 1 98 ? 7.421 5.804 -1.112 1.00 91.50 98 ASN A C 1
ATOM 818 O O . ASN A 1 98 ? 8.620 5.543 -1.098 1.00 91.50 98 ASN A O 1
ATOM 822 N N . LEU A 1 99 ? 6.700 5.664 -2.223 1.00 92.62 99 LEU A N 1
ATOM 823 C CA . LEU A 1 99 ? 7.228 5.201 -3.501 1.00 92.62 99 LEU A CA 1
ATOM 824 C C . LEU A 1 99 ? 7.482 6.389 -4.426 1.00 92.62 99 LEU A C 1
ATOM 826 O O . LEU A 1 99 ? 6.640 7.273 -4.592 1.00 92.62 99 LEU A O 1
ATOM 830 N N . LEU A 1 100 ? 8.645 6.372 -5.067 1.00 93.31 100 LEU A N 1
ATOM 831 C CA . LEU A 1 100 ? 8.912 7.136 -6.274 1.00 93.31 100 LEU A CA 1
ATOM 832 C C . LEU A 1 100 ? 8.708 6.213 -7.467 1.00 93.31 100 LEU A C 1
ATOM 834 O O . LEU A 1 100 ? 9.314 5.144 -7.514 1.00 93.31 100 LEU A O 1
ATOM 838 N N . VAL A 1 101 ? 7.875 6.623 -8.415 1.00 92.81 101 VAL A N 1
ATOM 839 C CA . VAL A 1 101 ? 7.669 5.931 -9.689 1.00 92.81 101 VAL A CA 1
ATOM 840 C C . VAL A 1 101 ? 8.134 6.878 -10.786 1.00 92.81 101 VAL A C 1
ATOM 842 O O . VAL A 1 101 ? 7.499 7.906 -11.012 1.00 92.81 101 VAL A O 1
ATOM 845 N N . ASN A 1 102 ? 9.247 6.548 -11.445 1.00 91.44 102 ASN A N 1
ATOM 846 C CA . ASN A 1 102 ? 9.931 7.428 -12.402 1.00 91.44 102 ASN A CA 1
ATOM 847 C C . ASN A 1 102 ? 10.253 8.804 -11.790 1.00 91.44 102 ASN A C 1
ATOM 849 O O . ASN A 1 102 ? 9.889 9.837 -12.345 1.00 91.44 102 ASN A O 1
ATOM 853 N N . ASP A 1 103 ? 10.856 8.800 -10.596 1.00 89.69 103 ASP A N 1
ATOM 854 C CA . ASP A 1 103 ? 11.231 9.992 -9.815 1.00 89.69 103 ASP A CA 1
ATOM 855 C C . ASP A 1 103 ? 10.071 10.899 -9.357 1.00 89.69 103 ASP A C 1
ATOM 857 O O . ASP A 1 103 ? 10.297 11.941 -8.740 1.00 89.69 103 ASP A O 1
ATOM 861 N N . VAL A 1 104 ? 8.818 10.485 -9.572 1.00 91.25 104 VAL A N 1
ATOM 862 C CA . VAL A 1 104 ? 7.621 11.196 -9.103 1.00 91.25 104 VAL A CA 1
ATOM 863 C C . VAL A 1 104 ? 7.035 10.496 -7.880 1.00 91.25 104 VAL A C 1
ATOM 865 O O . VAL A 1 104 ? 6.911 9.271 -7.856 1.00 91.25 104 VAL A O 1
ATOM 868 N N . ILE A 1 105 ? 6.656 11.274 -6.861 1.00 91.00 105 ILE A N 1
ATOM 869 C CA . ILE A 1 105 ? 5.988 10.753 -5.659 1.00 91.00 105 ILE A CA 1
ATOM 870 C C . ILE A 1 105 ? 4.638 10.157 -6.050 1.00 91.00 105 ILE A C 1
ATOM 872 O O . ILE A 1 105 ? 3.819 10.803 -6.702 1.00 91.00 105 ILE A O 1
ATOM 876 N N . PHE A 1 106 ? 4.403 8.923 -5.625 1.00 92.69 106 PHE A N 1
ATOM 877 C CA . PHE A 1 106 ? 3.162 8.223 -5.889 1.00 92.69 106 PHE A CA 1
ATOM 878 C C . PHE A 1 106 ? 2.128 8.509 -4.786 1.00 92.69 106 PHE A C 1
ATOM 880 O O . PHE A 1 106 ? 2.098 7.822 -3.772 1.00 92.69 106 PHE A O 1
ATOM 887 N N . ASN A 1 107 ? 1.289 9.535 -4.959 1.00 92.38 107 ASN A N 1
ATOM 888 C CA . ASN A 1 107 ? 0.380 10.017 -3.904 1.00 92.38 107 ASN A CA 1
ATOM 889 C C . ASN A 1 107 ? -1.018 9.360 -3.877 1.00 92.38 107 ASN A C 1
ATOM 891 O O . ASN A 1 107 ? -1.924 9.855 -3.211 1.00 92.38 107 ASN A O 1
ATOM 895 N N . ASP A 1 108 ? -1.242 8.255 -4.588 1.00 94.94 108 ASP A N 1
ATOM 896 C CA . ASP A 1 108 ? -2.572 7.636 -4.590 1.00 94.94 108 ASP A CA 1
ATOM 897 C C . ASP A 1 108 ? -2.888 6.988 -3.230 1.00 94.94 108 ASP A C 1
ATOM 899 O O . ASP A 1 108 ? -2.000 6.529 -2.503 1.00 94.94 108 ASP A O 1
ATOM 903 N N . TYR A 1 109 ? -4.181 6.891 -2.911 1.00 96.50 109 TYR A N 1
ATOM 904 C CA . TYR A 1 1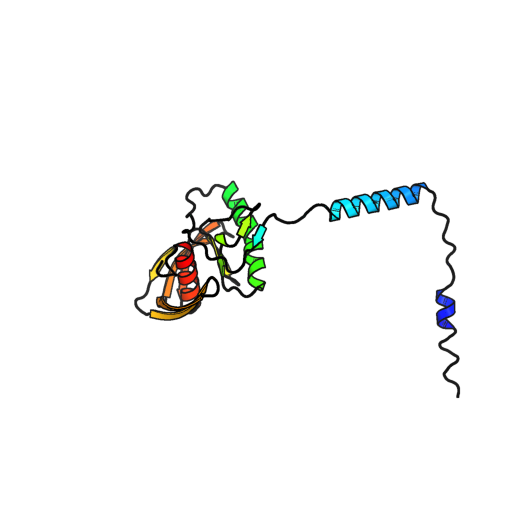09 ? -4.701 6.268 -1.692 1.00 96.50 109 TYR A CA 1
ATOM 905 C C . TYR A 1 109 ? -4.525 4.741 -1.703 1.00 96.50 109 TYR A C 1
ATOM 907 O O . TYR A 1 109 ? -5.484 3.977 -1.841 1.00 96.50 109 TYR A O 1
ATOM 915 N N . ILE A 1 110 ? -3.284 4.281 -1.568 1.00 96.81 110 ILE A N 1
ATOM 916 C CA . ILE A 1 110 ? -2.909 2.871 -1.562 1.00 96.8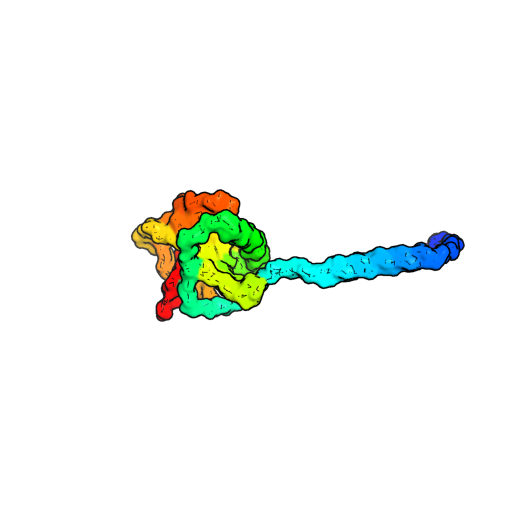1 110 ILE A CA 1
ATOM 917 C C . ILE A 1 110 ? -1.993 2.557 -0.382 1.00 96.81 110 ILE A C 1
ATOM 919 O O . ILE A 1 110 ? -1.104 3.333 -0.015 1.00 96.81 110 ILE A O 1
ATOM 923 N N . PHE A 1 111 ? -2.166 1.370 0.182 1.00 97.19 111 PHE A N 1
ATOM 924 C CA . PHE A 1 111 ? -1.195 0.789 1.097 1.00 97.19 111 PHE A CA 1
ATOM 925 C C . PHE A 1 111 ? -1.190 -0.731 0.980 1.00 97.19 111 PHE A C 1
ATOM 927 O O . PHE A 1 111 ? -2.198 -1.359 0.657 1.00 97.19 111 PHE A O 1
ATOM 934 N N . HIS A 1 112 ? -0.041 -1.329 1.263 1.00 97.31 112 HIS A N 1
ATOM 935 C CA . HIS A 1 112 ? 0.126 -2.769 1.357 1.00 97.31 112 HIS A CA 1
ATOM 936 C C . HIS A 1 112 ? 0.340 -3.166 2.814 1.00 97.31 112 HIS A C 1
ATOM 938 O O . HIS A 1 112 ? 1.197 -2.600 3.492 1.00 97.31 112 HIS A O 1
ATOM 944 N N . VAL A 1 113 ? -0.445 -4.133 3.289 1.00 96.38 113 VAL A N 1
ATOM 945 C CA . VAL A 1 113 ? -0.274 -4.723 4.620 1.00 96.38 113 VAL A CA 1
ATOM 946 C C . VAL A 1 113 ? 0.686 -5.896 4.501 1.00 96.38 113 VAL A C 1
ATOM 948 O O . VAL A 1 113 ? 0.412 -6.845 3.764 1.00 96.38 113 VAL A O 1
ATOM 951 N N . CYS A 1 114 ? 1.788 -5.859 5.243 1.00 94.56 114 CYS A N 1
ATOM 952 C CA . CYS A 1 114 ? 2.806 -6.895 5.166 1.00 94.56 114 CYS A CA 1
ATOM 953 C C . CYS A 1 114 ? 2.291 -8.233 5.713 1.00 94.56 114 CYS A C 1
ATOM 955 O O . CYS A 1 114 ? 1.703 -8.304 6.791 1.00 94.56 114 CYS A O 1
ATOM 957 N N . GLY A 1 115 ? 2.455 -9.298 4.921 1.00 92.88 115 GLY A N 1
ATOM 958 C CA . GLY A 1 115 ? 1.809 -10.596 5.161 1.00 92.88 115 GLY A CA 1
ATOM 959 C C . GLY A 1 115 ? 0.329 -10.656 4.751 1.00 92.88 115 GLY A C 1
ATOM 960 O O . GLY A 1 115 ? -0.343 -11.643 5.047 1.00 92.88 115 GLY A O 1
ATOM 961 N N . GLY A 1 116 ? -0.187 -9.619 4.080 1.00 93.94 116 GLY A N 1
ATOM 962 C CA . GLY A 1 116 ? -1.589 -9.487 3.690 1.00 93.94 116 GLY A CA 1
ATOM 963 C C . GLY A 1 116 ? -1.792 -8.990 2.256 1.00 93.94 116 GLY A C 1
ATOM 964 O O . GLY A 1 116 ? -1.089 -9.387 1.327 1.00 93.94 116 GLY A O 1
ATOM 965 N N . GLN A 1 117 ? -2.824 -8.161 2.077 1.00 96.12 117 GLN A N 1
ATOM 966 C CA . GLN A 1 117 ? -3.287 -7.655 0.779 1.00 96.12 117 GLN A CA 1
ATOM 967 C C . GLN A 1 117 ? -2.906 -6.182 0.584 1.00 96.12 117 GLN A C 1
ATOM 969 O O . GLN A 1 117 ? -2.638 -5.453 1.544 1.00 96.12 117 GLN A O 1
ATOM 974 N N . THR A 1 118 ? -2.900 -5.753 -0.678 1.00 97.75 118 THR A N 1
ATOM 975 C CA . THR A 1 118 ? -2.791 -4.339 -1.053 1.00 97.75 118 THR A CA 1
ATOM 976 C C . THR A 1 118 ? -4.178 -3.756 -1.244 1.00 97.75 118 THR A C 1
ATOM 978 O O . THR A 1 118 ? -4.981 -4.278 -2.021 1.00 97.75 118 THR A O 1
ATOM 981 N N . TRP A 1 119 ? -4.439 -2.660 -0.545 1.00 98.06 119 TRP A N 1
ATOM 982 C CA . TRP A 1 119 ? -5.728 -1.993 -0.519 1.00 98.06 119 TRP A CA 1
ATOM 983 C C . TRP A 1 119 ? -5.642 -0.645 -1.215 1.00 98.06 119 TRP A C 1
ATOM 985 O O . TRP A 1 119 ? -4.761 0.160 -0.914 1.00 98.06 119 TRP A O 1
ATOM 995 N N . LEU A 1 120 ? -6.595 -0.393 -2.106 1.00 97.94 120 LEU A N 1
ATOM 996 C CA . LEU A 1 120 ? -6.801 0.883 -2.780 1.00 97.94 120 LEU A CA 1
ATOM 997 C C . LEU A 1 120 ? -8.094 1.534 -2.265 1.00 97.94 120 LEU A C 1
ATOM 999 O O . LEU A 1 120 ? -9.098 0.854 -2.040 1.00 97.94 120 LEU A O 1
ATOM 1003 N N . ASN A 1 121 ? -8.073 2.859 -2.092 1.00 97.06 121 ASN A N 1
ATOM 1004 C CA . ASN A 1 121 ? -9.217 3.682 -1.684 1.00 97.06 121 ASN A CA 1
ATOM 1005 C C . ASN A 1 121 ? -9.911 3.221 -0.388 1.00 97.06 121 ASN A C 1
ATOM 1007 O O . ASN A 1 121 ? -11.117 3.413 -0.222 1.00 97.06 121 ASN A O 1
ATOM 1011 N N . ALA A 1 122 ? -9.168 2.636 0.552 1.00 97.38 122 ALA A N 1
ATOM 1012 C CA . ALA A 1 122 ? -9.754 2.091 1.770 1.00 97.38 122 ALA A CA 1
ATOM 1013 C C . ALA A 1 122 ? -10.496 3.142 2.615 1.00 97.38 122 ALA A C 1
ATOM 1015 O O . ALA A 1 122 ? -10.104 4.310 2.707 1.00 97.38 122 ALA A O 1
ATOM 1016 N N . ARG A 1 123 ? -11.585 2.725 3.259 1.00 97.12 123 ARG A N 1
ATOM 1017 C CA . ARG A 1 123 ? -12.391 3.552 4.158 1.00 97.12 123 ARG A CA 1
ATOM 1018 C C . ARG A 1 123 ? -12.927 2.713 5.308 1.00 97.12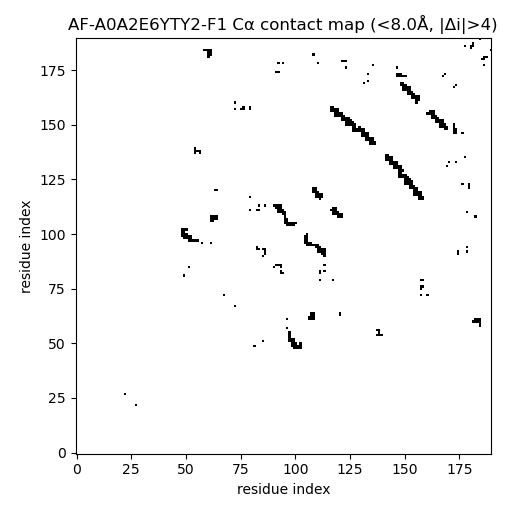 123 ARG A C 1
ATOM 1020 O O . ARG A 1 123 ? -13.570 1.691 5.086 1.00 97.12 123 ARG A O 1
ATOM 1027 N N . ILE A 1 124 ? -12.736 3.189 6.536 1.00 97.19 124 ILE A N 1
ATOM 1028 C CA . ILE A 1 124 ? -13.363 2.584 7.717 1.00 97.19 124 ILE A CA 1
ATOM 1029 C C . ILE A 1 124 ? -14.851 2.960 7.746 1.00 97.19 124 ILE A C 1
ATOM 1031 O O . ILE A 1 124 ? -15.183 4.147 7.737 1.00 97.19 124 ILE A O 1
ATOM 1035 N N . THR A 1 125 ? -15.743 1.967 7.759 1.00 94.31 125 THR A N 1
ATOM 1036 C CA . THR A 1 125 ? -17.205 2.152 7.731 1.00 94.31 125 THR A CA 1
ATOM 1037 C C . THR A 1 125 ? -17.851 1.972 9.095 1.00 94.31 125 THR A C 1
ATOM 1039 O O . THR A 1 125 ? -18.681 2.788 9.486 1.00 94.31 125 THR A O 1
ATOM 1042 N N . VAL A 1 126 ? -17.463 0.933 9.833 1.00 90.06 126 VAL A N 1
ATOM 1043 C CA . VAL A 1 126 ? -18.035 0.601 11.145 1.00 90.06 126 VAL A CA 1
ATOM 1044 C C . VAL A 1 126 ? -16.925 0.593 12.182 1.00 90.06 126 VAL A C 1
ATOM 1046 O O . VAL A 1 126 ? -15.834 0.094 11.912 1.00 90.06 126 VAL A O 1
ATOM 1049 N N . LYS A 1 127 ? -17.210 1.138 13.367 1.00 90.81 127 LYS A N 1
ATOM 1050 C CA . LYS A 1 127 ? -16.325 1.126 14.535 1.00 90.81 127 LYS A CA 1
ATOM 1051 C C . LYS A 1 127 ? -17.135 0.696 15.753 1.00 90.81 127 LYS A C 1
ATOM 1053 O O . LYS A 1 127 ? -18.242 1.190 15.945 1.00 90.81 127 LYS A O 1
ATOM 1058 N N . THR A 1 128 ? -16.603 -0.217 16.558 1.00 93.94 128 THR A N 1
ATOM 1059 C CA . THR A 1 128 ? -17.198 -0.546 17.862 1.00 93.94 128 THR A CA 1
ATOM 1060 C C . THR A 1 128 ? -16.882 0.513 18.909 1.00 93.94 128 THR A C 1
ATOM 1062 O O . THR A 1 128 ? -15.850 1.173 18.820 1.00 93.94 128 THR A O 1
ATOM 1065 N N . GLU A 1 129 ? -17.725 0.611 19.938 1.00 94.81 129 GLU A N 1
ATOM 1066 C CA . GLU A 1 129 ? -17.492 1.482 21.101 1.00 94.81 129 GLU A CA 1
ATOM 1067 C C . GLU A 1 129 ? -16.342 0.990 21.996 1.00 94.81 129 GLU A C 1
ATOM 1069 O O . GLU A 1 129 ? -15.704 1.785 22.680 1.00 94.81 129 GLU A O 1
ATOM 1074 N N . GLU A 1 130 ? -16.038 -0.314 21.977 1.00 95.69 130 GLU A N 1
ATOM 1075 C CA . GLU A 1 130 ? -14.870 -0.864 22.670 1.00 95.69 130 GLU A CA 1
ATOM 1076 C C . GLU A 1 130 ? -13.573 -0.308 22.067 1.00 95.69 130 GLU A C 1
ATOM 1078 O O . GLU A 1 130 ? -13.285 -0.525 20.884 1.00 95.69 130 GLU A O 1
ATOM 1083 N N . MET A 1 131 ? -12.770 0.352 22.904 1.00 96.00 131 MET A N 1
ATOM 1084 C CA . MET A 1 131 ? -11.486 0.942 22.527 1.00 96.00 131 MET A CA 1
ATOM 1085 C C . MET A 1 131 ? -10.311 0.140 23.098 1.00 96.00 131 MET A C 1
ATOM 1087 O O . MET A 1 131 ? -10.384 -0.401 24.201 1.00 96.00 131 MET A O 1
ATOM 1091 N N . VAL A 1 132 ? -9.204 0.096 22.362 1.00 95.88 132 VAL A N 1
ATOM 1092 C CA . VAL A 1 132 ? -7.926 -0.506 22.771 1.00 95.88 132 VAL A CA 1
ATOM 1093 C C . VAL A 1 132 ? -6.781 0.477 22.534 1.00 95.88 132 VAL A C 1
ATOM 1095 O O . VAL A 1 132 ? -6.835 1.287 21.610 1.00 95.88 132 VAL A O 1
ATOM 1098 N N . GLY A 1 133 ? -5.744 0.428 23.371 1.00 95.69 133 GLY A N 1
ATOM 1099 C CA . GLY A 1 133 ? -4.529 1.220 23.171 1.00 95.69 133 GLY A CA 1
ATOM 1100 C C . GLY A 1 133 ? -3.594 0.539 22.176 1.00 95.69 133 GLY A C 1
ATOM 1101 O O . GLY A 1 133 ? -3.114 -0.561 22.447 1.00 95.69 133 GLY A O 1
ATOM 1102 N N . CYS A 1 134 ? -3.328 1.187 21.044 1.00 96.25 134 CYS A N 1
ATOM 1103 C CA . CYS A 1 134 ? -2.416 0.691 20.017 1.00 96.25 134 CYS A CA 1
ATOM 1104 C C . CYS A 1 134 ? -1.101 1.474 20.070 1.00 96.25 134 CYS A C 1
ATOM 1106 O O . CYS A 1 134 ? -1.114 2.704 20.095 1.00 96.25 134 CYS A O 1
ATOM 1108 N N . GLN A 1 135 ? 0.028 0.762 20.088 1.00 95.25 135 GLN A N 1
ATOM 1109 C CA . GLN A 1 135 ? 1.348 1.366 19.907 1.00 95.25 135 GLN A CA 1
ATOM 1110 C C . GLN A 1 135 ? 1.622 1.464 18.408 1.00 95.25 135 GLN A C 1
ATOM 1112 O O . GLN A 1 135 ? 1.670 0.446 17.719 1.00 95.25 135 GLN A O 1
ATOM 1117 N N . GLU A 1 136 ? 1.746 2.687 17.912 1.00 93.56 136 GLU A N 1
ATOM 1118 C CA . GLU A 1 136 ? 1.845 3.010 16.493 1.00 93.56 136 GLU A CA 1
ATOM 1119 C C . GLU A 1 136 ? 3.132 3.796 16.227 1.00 93.56 136 GLU A C 1
ATOM 1121 O O . GLU A 1 136 ? 3.516 4.670 17.010 1.00 93.56 136 GLU A O 1
ATOM 1126 N N . GLU A 1 137 ? 3.784 3.496 15.103 1.00 90.88 137 GLU A N 1
ATOM 1127 C CA . GLU A 1 137 ? 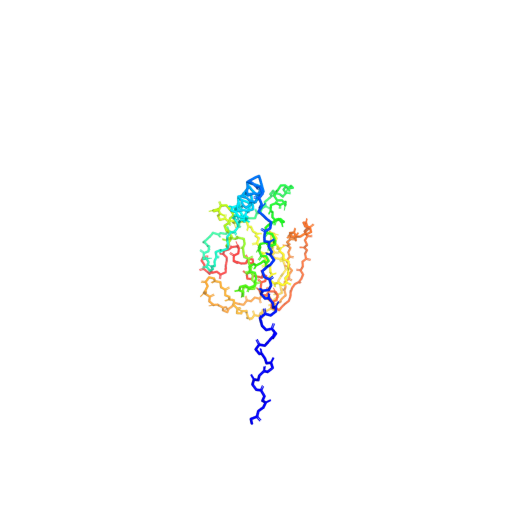4.961 4.213 14.617 1.00 90.88 137 GLU A CA 1
ATOM 1128 C C . GLU A 1 137 ? 4.703 4.754 13.206 1.00 90.88 137 GLU A C 1
ATOM 1130 O O . GLU A 1 137 ? 4.164 4.054 12.342 1.00 90.88 137 GLU A O 1
ATOM 1135 N N . TYR A 1 138 ? 5.103 6.003 12.961 1.00 89.50 138 TYR A N 1
ATOM 1136 C CA . TYR A 1 138 ? 5.173 6.576 11.618 1.00 89.50 138 TYR A CA 1
ATOM 1137 C C . TYR A 1 138 ? 6.227 7.676 11.544 1.00 89.50 138 TYR A C 1
ATOM 1139 O O . TYR A 1 138 ? 6.310 8.524 12.431 1.00 89.50 138 TYR A O 1
ATOM 1147 N N . ALA A 1 139 ? 7.040 7.653 10.483 1.00 87.31 139 ALA A N 1
ATOM 1148 C CA . ALA A 1 139 ? 8.150 8.587 10.275 1.00 87.31 139 ALA A CA 1
ATOM 1149 C C . ALA A 1 139 ? 9.051 8.743 11.524 1.00 87.31 139 ALA A C 1
ATOM 1151 O O . ALA A 1 139 ? 9.404 9.858 11.910 1.00 87.31 139 ALA A O 1
ATOM 1152 N N . SER A 1 140 ? 9.389 7.616 12.166 1.00 87.56 140 SER A N 1
ATOM 1153 C CA . SER A 1 140 ? 10.198 7.534 13.395 1.00 87.56 140 SER A CA 1
ATOM 1154 C C . SER A 1 140 ? 9.574 8.188 14.640 1.00 87.56 140 SER A C 1
ATOM 1156 O O . SER A 1 140 ? 10.273 8.478 15.612 1.00 87.56 140 SER A O 1
ATOM 1158 N N . ILE A 1 141 ? 8.263 8.444 14.629 1.00 89.12 141 ILE A N 1
ATOM 1159 C CA . ILE A 1 141 ? 7.505 8.964 15.770 1.00 89.12 141 ILE A CA 1
ATOM 1160 C C . ILE A 1 141 ? 6.676 7.823 16.355 1.00 89.12 141 ILE A C 1
ATOM 1162 O O . ILE A 1 141 ? 5.890 7.211 15.638 1.00 89.12 141 ILE A O 1
ATOM 1166 N N . PHE A 1 142 ? 6.807 7.588 17.661 1.00 91.88 142 PHE A N 1
ATOM 1167 C CA . PHE A 1 142 ? 6.052 6.574 18.399 1.00 91.88 142 PHE A CA 1
ATOM 1168 C C . PHE A 1 142 ? 4.912 7.213 19.189 1.00 91.88 142 PHE A C 1
ATOM 1170 O O . PHE A 1 142 ? 5.114 8.226 19.867 1.00 91.88 142 PHE A O 1
ATOM 1177 N N . ARG A 1 143 ? 3.713 6.628 19.122 1.00 92.25 143 ARG A N 1
ATOM 1178 C CA . ARG A 1 143 ? 2.534 7.091 19.867 1.00 92.25 143 ARG A CA 1
ATOM 1179 C C . ARG A 1 143 ? 1.674 5.927 20.339 1.00 92.25 143 ARG A C 1
ATOM 1181 O O . ARG A 1 143 ? 1.531 4.925 19.652 1.00 92.25 143 ARG A O 1
ATOM 1188 N N . SER A 1 144 ? 1.035 6.122 21.489 1.00 94.88 144 SER A N 1
ATOM 1189 C CA . SER A 1 144 ? -0.045 5.261 21.965 1.00 94.88 144 SER A CA 1
ATOM 1190 C C . SER A 1 144 ? -1.380 5.917 21.626 1.00 94.88 144 SER A C 1
ATOM 1192 O O . SER A 1 144 ? -1.716 6.944 22.216 1.00 94.88 144 SER A O 1
ATOM 1194 N N . VAL A 1 145 ? -2.137 5.346 20.689 1.00 94.94 145 VAL A N 1
ATOM 1195 C CA . VAL A 1 145 ? -3.397 5.920 20.191 1.00 94.94 145 VAL A CA 1
ATOM 1196 C C . VAL A 1 145 ? -4.571 5.005 20.558 1.00 94.94 145 VAL A C 1
ATOM 1198 O O . VAL A 1 145 ? -4.485 3.792 20.349 1.00 94.94 145 VAL A O 1
ATOM 1201 N N . PRO A 1 146 ? -5.675 5.536 21.119 1.00 96.06 146 PRO A N 1
ATOM 1202 C CA . PRO A 1 146 ? -6.878 4.745 21.348 1.00 96.06 146 PRO A CA 1
ATOM 1203 C C . PRO A 1 146 ? -7.584 4.460 20.014 1.00 96.06 146 PRO A C 1
ATOM 1205 O O . PRO A 1 146 ? -7.936 5.378 19.273 1.00 96.06 146 PRO A O 1
ATOM 1208 N N . ARG A 1 147 ? -7.832 3.182 19.716 1.00 96.69 147 ARG A N 1
ATOM 1209 C CA . ARG A 1 147 ? -8.492 2.715 18.486 1.00 96.69 147 ARG A CA 1
ATOM 1210 C C . ARG A 1 147 ? -9.706 1.861 18.791 1.00 96.69 147 ARG A C 1
ATOM 1212 O O . ARG A 1 147 ? -9.742 1.193 19.820 1.00 96.69 147 ARG A O 1
ATOM 1219 N N . ALA A 1 148 ? -10.660 1.818 17.864 1.00 97.44 148 ALA A N 1
ATOM 1220 C CA . ALA A 1 148 ? -11.763 0.871 17.959 1.00 97.44 148 ALA A CA 1
ATOM 1221 C C . ALA A 1 148 ? -11.218 -0.558 17.848 1.00 97.44 148 ALA A C 1
ATOM 1223 O O . ALA A 1 148 ? -10.440 -0.860 16.939 1.00 97.44 148 ALA A O 1
ATOM 1224 N N . LYS A 1 149 ? -11.628 -1.436 18.764 1.00 97.00 149 LYS A N 1
ATOM 1225 C CA . LYS A 1 149 ? -11.171 -2.828 18.825 1.00 97.00 149 LYS A CA 1
ATOM 1226 C C . LYS A 1 149 ? -11.590 -3.637 17.604 1.00 97.00 149 LYS A C 1
ATOM 1228 O O . LYS A 1 149 ? -10.823 -4.490 17.164 1.00 97.00 149 LYS A O 1
ATOM 1233 N N . LYS A 1 150 ? -12.792 -3.382 17.078 1.00 98.00 150 LYS A N 1
ATOM 1234 C CA . LYS A 1 150 ? -13.325 -4.009 15.867 1.00 98.00 150 LYS A CA 1
ATOM 1235 C C . LYS A 1 150 ? -13.762 -2.946 14.872 1.00 98.00 150 LYS A C 1
ATOM 1237 O O . LYS A 1 150 ? -14.393 -1.951 15.245 1.00 98.00 150 LYS A O 1
ATOM 1242 N N . ILE A 1 151 ? -13.453 -3.189 13.605 1.00 98.00 151 ILE A N 1
ATOM 1243 C CA . ILE A 1 151 ? -13.814 -2.306 12.500 1.00 98.00 151 ILE A CA 1
ATOM 1244 C C . ILE A 1 151 ? -14.313 -3.088 11.287 1.00 98.00 151 ILE A C 1
ATOM 1246 O O . ILE A 1 151 ? -13.959 -4.252 11.099 1.00 98.00 151 ILE A O 1
ATOM 1250 N N . SER A 1 152 ? -15.093 -2.410 10.448 1.00 97.94 152 SER A N 1
ATOM 1251 C CA . SER A 1 152 ? -15.319 -2.801 9.056 1.00 97.94 152 SER A CA 1
ATOM 1252 C C . SER A 1 152 ? -14.622 -1.801 8.140 1.00 97.94 152 SER A C 1
ATOM 1254 O O . SER A 1 152 ? -14.676 -0.592 8.386 1.00 97.94 152 SER A O 1
ATOM 1256 N N . MET A 1 153 ? -13.954 -2.294 7.103 1.00 97.75 153 MET A N 1
ATOM 1257 C CA . MET A 1 153 ? -13.267 -1.488 6.101 1.00 97.75 153 MET A CA 1
ATOM 1258 C C . MET A 1 153 ? -13.775 -1.860 4.712 1.00 97.75 153 MET A C 1
ATOM 1260 O O . MET A 1 153 ? -13.750 -3.029 4.337 1.00 97.75 153 MET A O 1
ATOM 1264 N N . LYS A 1 154 ? -14.188 -0.856 3.936 1.00 98.12 154 LYS A N 1
ATOM 1265 C CA . LYS A 1 154 ? -14.457 -0.993 2.501 1.00 98.12 154 LYS A CA 1
ATOM 1266 C C . LYS A 1 154 ? -13.242 -0.539 1.713 1.00 98.12 154 LYS A C 1
ATOM 1268 O O . LYS A 1 154 ? -12.744 0.558 1.954 1.00 98.12 154 LYS A O 1
ATOM 1273 N N . ALA A 1 155 ? -12.752 -1.372 0.809 1.00 97.81 155 ALA A N 1
ATOM 1274 C CA . ALA A 1 155 ? -11.580 -1.085 -0.011 1.00 97.81 155 ALA A CA 1
ATOM 1275 C C . ALA A 1 155 ? -11.621 -1.887 -1.314 1.00 97.81 155 ALA A C 1
ATOM 1277 O O . ALA A 1 155 ? -12.356 -2.866 -1.430 1.00 97.81 155 ALA A O 1
ATOM 1278 N N . ILE A 1 156 ? -10.791 -1.506 -2.279 1.00 97.75 156 ILE A N 1
ATOM 1279 C CA . ILE A 1 156 ? -10.546 -2.302 -3.481 1.00 97.75 156 ILE A CA 1
ATOM 1280 C C . ILE A 1 156 ? -9.314 -3.167 -3.223 1.00 97.75 156 ILE A C 1
ATOM 1282 O O . ILE A 1 156 ? -8.242 -2.646 -2.908 1.00 97.75 156 ILE A O 1
ATOM 1286 N N . ASP A 1 157 ? -9.463 -4.483 -3.352 1.00 97.81 157 ASP A N 1
ATOM 1287 C CA . ASP A 1 157 ? -8.328 -5.407 -3.369 1.00 97.81 157 ASP A CA 1
ATOM 1288 C C . ASP A 1 157 ? -7.616 -5.268 -4.715 1.00 97.81 157 ASP A C 1
ATOM 1290 O O . ASP A 1 157 ? -8.187 -5.582 -5.759 1.00 97.81 157 ASP A O 1
ATOM 1294 N N . VAL A 1 158 ? -6.369 -4.800 -4.701 1.00 97.50 158 VAL A N 1
ATOM 1295 C CA . VAL A 1 158 ? -5.585 -4.567 -5.923 1.00 97.50 158 VAL A CA 1
ATOM 1296 C C . VAL A 1 158 ? -5.368 -5.852 -6.721 1.00 97.50 158 VAL A C 1
ATOM 1298 O O . VAL A 1 158 ? -5.417 -5.826 -7.953 1.00 97.50 158 VAL A O 1
ATOM 1301 N N . SER A 1 159 ? -5.187 -6.985 -6.043 1.00 96.56 159 SER A N 1
ATOM 1302 C CA . SER A 1 159 ? -4.871 -8.256 -6.699 1.00 96.56 159 SER A CA 1
ATOM 1303 C C . SER A 1 159 ? -6.049 -8.762 -7.537 1.00 96.56 159 SER A C 1
ATOM 1305 O O . SER A 1 159 ? -5.887 -9.160 -8.693 1.00 96.56 159 SER A O 1
ATOM 1307 N N . THR A 1 160 ? -7.261 -8.676 -6.985 1.00 96.94 160 THR A N 1
ATOM 1308 C CA . THR A 1 160 ? -8.492 -9.144 -7.639 1.00 96.94 160 THR A CA 1
ATOM 1309 C C . THR A 1 160 ? -9.267 -8.040 -8.354 1.00 96.94 160 THR A C 1
ATOM 1311 O O . THR A 1 160 ? -10.162 -8.340 -9.141 1.00 96.94 160 THR A O 1
ATOM 1314 N N . TRP A 1 161 ? -8.903 -6.778 -8.120 1.00 96.25 161 TRP A N 1
ATOM 1315 C CA . TRP A 1 161 ? -9.602 -5.579 -8.584 1.00 96.25 161 TRP A CA 1
ATOM 1316 C C . TRP A 1 161 ? -11.089 -5.545 -8.197 1.00 96.25 161 TRP A C 1
ATOM 1318 O O . TRP A 1 161 ? -11.930 -5.029 -8.932 1.00 96.25 161 TRP A O 1
ATOM 1328 N N . ALA A 1 162 ? -11.421 -6.129 -7.045 1.00 96.50 162 ALA A N 1
ATOM 1329 C CA . ALA A 1 162 ? -12.782 -6.217 -6.536 1.00 96.50 162 ALA A CA 1
ATOM 1330 C C . ALA A 1 162 ? -12.948 -5.341 -5.292 1.00 96.50 162 ALA A C 1
ATOM 1332 O O . ALA A 1 162 ? -12.093 -5.344 -4.401 1.00 96.50 162 ALA A O 1
ATOM 1333 N N . GLU A 1 163 ? -14.070 -4.627 -5.208 1.00 96.62 163 GLU A N 1
ATOM 1334 C CA . GLU A 1 163 ? -14.470 -3.962 -3.971 1.00 96.62 163 GLU A CA 1
ATOM 1335 C C . GLU A 1 163 ? -14.845 -5.017 -2.926 1.00 96.62 163 GLU A C 1
ATOM 1337 O O . GLU A 1 163 ? -15.579 -5.971 -3.202 1.00 96.62 163 GLU A O 1
ATOM 1342 N N . ARG A 1 164 ? -14.311 -4.861 -1.717 1.00 97.12 164 ARG A N 1
ATOM 1343 C CA . ARG A 1 164 ? -14.542 -5.759 -0.593 1.00 97.12 164 ARG A CA 1
ATOM 1344 C C . ARG A 1 164 ? -14.839 -4.965 0.660 1.00 97.12 164 ARG A C 1
ATOM 1346 O O . ARG A 1 164 ? -14.226 -3.934 0.923 1.00 97.12 164 ARG A O 1
ATOM 1353 N N . GLU A 1 165 ? -15.744 -5.511 1.458 1.00 97.62 165 GLU A N 1
ATOM 1354 C CA . GLU A 1 165 ? -15.924 -5.121 2.846 1.00 97.62 165 GLU A CA 1
ATOM 1355 C C . GLU A 1 165 ? -15.311 -6.204 3.734 1.00 97.62 165 GLU A C 1
ATOM 1357 O O . GLU A 1 165 ? -15.649 -7.382 3.613 1.00 97.62 165 GLU A O 1
ATOM 1362 N N . VAL A 1 166 ? -14.368 -5.813 4.586 1.00 97.12 166 VAL A N 1
ATOM 1363 C CA . VAL A 1 166 ? -13.602 -6.726 5.436 1.00 97.12 166 VAL A CA 1
ATOM 1364 C C . VAL A 1 166 ? -13.688 -6.308 6.896 1.00 97.12 166 VAL A C 1
ATOM 1366 O O . VAL A 1 166 ? -13.584 -5.130 7.235 1.00 97.12 166 VAL A O 1
ATOM 1369 N N . LEU A 1 167 ? -13.864 -7.300 7.766 1.00 97.69 167 LEU A N 1
ATOM 1370 C CA . LEU A 1 167 ? -13.887 -7.122 9.213 1.00 97.69 167 LEU A CA 1
ATOM 1371 C C . LEU A 1 167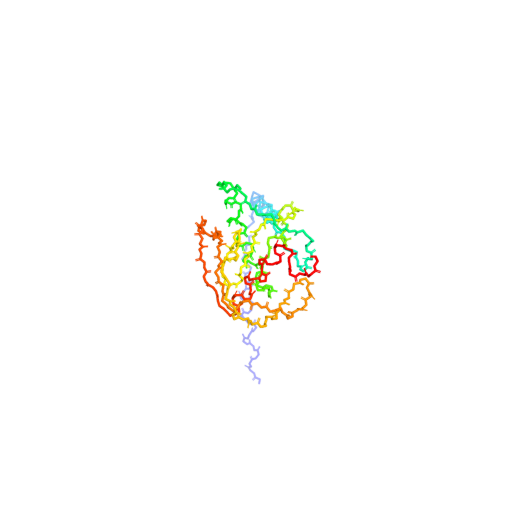 ? -12.490 -7.362 9.786 1.00 97.69 167 LEU A C 1
ATOM 1373 O O . LEU A 1 167 ? -11.814 -8.317 9.404 1.00 97.69 167 LEU A O 1
ATOM 1377 N N . ALA A 1 168 ? -12.080 -6.521 10.731 1.00 96.94 168 ALA A N 1
ATOM 1378 C CA . ALA A 1 168 ? -10.839 -6.690 11.479 1.00 96.94 168 ALA A CA 1
ATOM 1379 C C . ALA A 1 168 ? -11.051 -6.473 12.976 1.00 96.94 168 ALA A C 1
ATOM 1381 O O . ALA A 1 168 ? -11.885 -5.669 13.393 1.00 96.94 168 ALA A O 1
ATOM 1382 N N . GLU A 1 169 ? -10.245 -7.170 13.777 1.00 97.06 169 GLU A N 1
ATOM 1383 C CA . GLU A 1 169 ? -10.217 -7.070 15.235 1.00 97.06 169 GLU A CA 1
ATOM 1384 C C . GLU A 1 169 ? -8.770 -6.980 15.754 1.00 97.06 169 GLU A C 1
ATOM 1386 O O . GLU A 1 169 ? -7.823 -7.446 15.111 1.00 97.06 169 GLU A O 1
ATOM 1391 N N . GLY A 1 170 ? -8.590 -6.374 16.929 1.00 95.19 170 GLY A N 1
ATOM 1392 C CA . GLY A 1 170 ? -7.335 -6.405 17.679 1.00 95.19 170 GLY A CA 1
ATOM 1393 C C . GLY A 1 170 ? -6.196 -5.703 16.939 1.00 95.19 170 GLY A C 1
ATOM 1394 O O . GLY A 1 170 ? -6.358 -4.574 16.478 1.00 95.19 170 GLY A O 1
ATOM 1395 N N . LYS A 1 171 ? -5.038 -6.372 16.800 1.00 95.00 171 LYS A N 1
ATOM 1396 C CA . LYS A 1 171 ? -3.859 -5.790 16.128 1.00 95.00 171 LYS A CA 1
ATOM 1397 C C . LYS A 1 171 ? -4.179 -5.362 14.692 1.00 95.00 171 LYS A C 1
ATOM 1399 O O . LYS A 1 171 ? -3.767 -4.285 14.278 1.00 95.00 171 LYS A O 1
ATOM 1404 N N . VAL A 1 172 ? -4.937 -6.165 13.943 1.00 96.00 172 VAL A N 1
ATOM 1405 C CA . VAL A 1 172 ? -5.272 -5.853 12.542 1.00 96.00 172 VAL A CA 1
ATOM 1406 C C . VAL A 1 172 ? -6.137 -4.594 12.460 1.00 96.00 172 VAL A C 1
ATOM 1408 O O . VAL A 1 172 ? -5.905 -3.742 11.606 1.00 96.00 172 VAL A O 1
ATOM 1411 N N . ALA A 1 173 ? -7.075 -4.430 13.398 1.00 96.88 173 ALA A N 1
ATOM 1412 C CA . ALA A 1 173 ? -7.889 -3.223 13.483 1.00 96.88 173 ALA A CA 1
ATOM 1413 C C . ALA A 1 173 ? -7.043 -1.972 13.778 1.00 96.88 173 ALA A C 1
ATOM 1415 O O . ALA A 1 173 ? -7.300 -0.931 13.173 1.00 96.88 173 ALA A O 1
ATOM 1416 N N . CYS A 1 174 ? -6.034 -2.063 14.658 1.00 96.56 174 CYS A N 1
ATOM 1417 C CA . CYS A 1 174 ? -5.071 -0.976 14.883 1.00 96.56 174 CYS A CA 1
ATOM 1418 C C . CYS A 1 174 ? -4.332 -0.621 13.583 1.00 96.56 174 CYS A C 1
ATOM 1420 O O . CYS A 1 174 ? -4.338 0.530 13.165 1.00 96.56 174 CYS A O 1
ATOM 1422 N N . VAL A 1 175 ? -3.748 -1.626 12.919 1.00 96.19 175 VAL A N 1
ATOM 1423 C CA . VAL A 1 175 ? -2.935 -1.471 11.700 1.00 96.19 175 VAL A CA 1
ATOM 1424 C C . VAL A 1 175 ? -3.736 -0.794 10.586 1.00 96.19 175 VAL A C 1
ATOM 1426 O O . VAL A 1 175 ? -3.253 0.152 9.974 1.00 96.19 175 VAL A O 1
ATOM 1429 N N . TRP A 1 176 ? -4.975 -1.218 10.332 1.00 97.12 176 TRP A N 1
ATOM 1430 C CA . TRP A 1 176 ? -5.787 -0.623 9.263 1.00 97.12 176 TRP A CA 1
ATOM 1431 C C . TRP A 1 176 ? -6.268 0.791 9.591 1.00 97.12 176 TRP A C 1
ATOM 1433 O O . TRP A 1 176 ? -6.263 1.648 8.710 1.00 97.12 176 TRP A O 1
ATOM 1443 N N . GLN A 1 177 ? -6.656 1.056 10.845 1.00 97.06 177 GLN A N 1
ATOM 1444 C CA . GLN A 1 177 ? -7.007 2.416 11.273 1.00 97.06 177 GLN A CA 1
ATOM 1445 C C . GLN A 1 177 ? -5.803 3.354 11.177 1.00 97.06 177 GLN A C 1
ATOM 1447 O O . GLN A 1 177 ? -5.948 4.461 10.674 1.00 97.06 177 GLN A O 1
ATOM 1452 N N . HIS A 1 178 ? -4.621 2.893 11.594 1.00 95.69 178 HIS A N 1
ATOM 1453 C CA . HIS A 1 178 ? -3.358 3.615 11.447 1.00 95.69 178 HIS A CA 1
ATOM 1454 C C . HIS A 1 178 ? -3.069 3.952 9.982 1.00 95.69 178 HIS A C 1
ATOM 1456 O O . HIS A 1 178 ? -2.814 5.108 9.655 1.00 95.69 178 HIS A O 1
ATOM 1462 N N . ALA A 1 179 ? -3.198 2.968 9.086 1.00 95.75 179 ALA A N 1
ATOM 1463 C CA . ALA A 1 179 ? -2.948 3.162 7.660 1.00 95.75 179 ALA A CA 1
ATOM 1464 C C . ALA A 1 179 ? -3.865 4.222 7.040 1.00 95.75 179 ALA A C 1
ATOM 1466 O O . ALA A 1 179 ? -3.407 5.121 6.335 1.00 95.75 179 ALA A O 1
ATOM 1467 N N . VAL A 1 180 ? -5.167 4.109 7.321 1.00 96.19 180 VAL A N 1
ATOM 1468 C CA . VAL A 1 180 ? -6.195 5.030 6.824 1.00 96.19 180 VAL A CA 1
ATOM 1469 C C . VAL A 1 180 ? -5.975 6.434 7.375 1.00 96.19 180 VAL A C 1
ATOM 1471 O O . VAL A 1 180 ? -6.039 7.395 6.615 1.00 96.19 180 VAL A O 1
ATOM 1474 N N . ASP A 1 181 ? -5.665 6.570 8.664 1.00 95.12 181 ASP A N 1
ATOM 1475 C CA . ASP A 1 181 ? -5.421 7.875 9.277 1.00 95.12 181 ASP A CA 1
ATOM 1476 C C . ASP A 1 181 ? -4.145 8.542 8.762 1.00 95.12 181 ASP A C 1
ATOM 1478 O O . ASP A 1 181 ? -4.106 9.765 8.657 1.00 95.12 181 ASP A O 1
ATOM 1482 N N . ILE A 1 182 ? -3.104 7.777 8.428 1.00 93.25 182 ILE A N 1
ATOM 1483 C CA . ILE A 1 182 ? -1.902 8.319 7.786 1.00 93.25 182 ILE A CA 1
ATOM 1484 C C . ILE A 1 182 ? -2.231 8.859 6.397 1.00 93.25 182 ILE A C 1
ATOM 1486 O O . ILE A 1 182 ? -1.862 9.988 6.082 1.00 93.25 182 ILE A O 1
ATOM 1490 N N . LEU A 1 183 ? -2.950 8.083 5.583 1.00 94.12 183 LEU A N 1
ATOM 1491 C CA . LEU A 1 183 ? -3.330 8.502 4.232 1.00 94.12 183 LEU A CA 1
ATOM 1492 C C . LEU A 1 183 ? -4.332 9.665 4.236 1.00 94.12 183 LEU A C 1
ATOM 1494 O O . LEU A 1 183 ? -4.301 10.499 3.338 1.00 94.12 183 LEU A O 1
ATOM 1498 N N . ASP A 1 184 ? -5.187 9.756 5.254 1.00 93.44 184 ASP A N 1
ATOM 1499 C CA . ASP A 1 184 ? -6.115 10.873 5.458 1.00 93.44 184 ASP A CA 1
ATOM 1500 C C . ASP A 1 184 ? -5.449 12.107 6.114 1.00 93.44 184 ASP A C 1
ATOM 1502 O O . ASP A 1 184 ? -6.139 13.099 6.349 1.00 93.44 184 ASP A O 1
ATOM 1506 N N . HIS A 1 185 ? -4.155 12.051 6.455 1.00 91.38 185 HIS A N 1
ATOM 1507 C CA . HIS A 1 185 ? -3.439 13.082 7.221 1.00 91.38 185 HIS A CA 1
ATOM 1508 C C . HIS A 1 185 ? -4.079 13.416 8.591 1.00 91.38 185 HIS A C 1
ATOM 1510 O O . HIS A 1 185 ? -4.129 14.562 9.016 1.00 91.38 185 HIS A O 1
ATOM 1516 N N . LYS A 1 186 ? -4.590 12.406 9.304 1.00 90.88 186 LYS A N 1
ATOM 1517 C CA . LYS A 1 186 ? -5.253 12.544 10.620 1.00 90.88 186 LYS A CA 1
ATOM 1518 C C . LYS A 1 186 ? -4.449 11.980 11.792 1.00 90.88 186 LYS A C 1
ATOM 1520 O O . LYS A 1 186 ? -4.787 12.234 12.945 1.00 90.88 186 LYS A O 1
ATOM 1525 N N . TRP A 1 187 ? -3.425 11.166 11.523 1.00 85.88 187 TRP A N 1
ATOM 1526 C CA . TRP A 1 187 ? -2.683 10.444 12.567 1.00 85.88 187 TRP A CA 1
ATOM 1527 C C . TRP A 1 187 ? -1.841 11.360 13.466 1.00 85.88 187 TRP A C 1
ATOM 1529 O O . TRP A 1 187 ? -1.776 11.205 14.690 1.00 85.88 187 TRP A O 1
ATOM 1539 N N . ALA A 1 188 ? -1.188 12.346 12.862 1.00 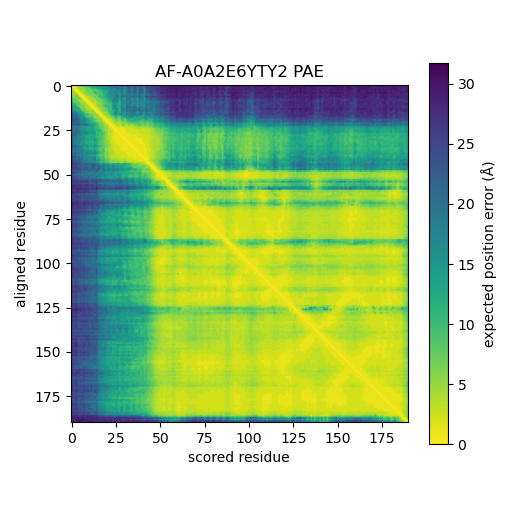63.06 188 ALA A N 1
ATOM 1540 C CA . ALA A 1 188 ? -0.614 13.445 13.606 1.00 63.06 188 ALA A CA 1
ATOM 1541 C C . ALA A 1 188 ? -1.745 14.450 13.829 1.00 63.06 188 ALA A C 1
ATOM 1543 O O . ALA A 1 188 ? -2.459 14.744 12.884 1.00 63.06 188 ALA A O 1
ATOM 1544 N N . GLY A 1 189 ? -1.923 14.970 15.045 1.00 58.38 189 GLY A N 1
ATOM 1545 C CA . GLY A 1 189 ? -2.755 16.159 15.277 1.00 58.38 189 GLY A CA 1
ATOM 1546 C C . GLY A 1 189 ? -2.137 17.397 14.613 1.00 58.38 189 GLY A C 1
ATOM 1547 O O . GLY A 1 189 ? -1.688 18.300 15.314 1.00 58.38 189 GLY A O 1
ATOM 1548 N N . LEU A 1 190 ? -2.022 17.341 13.287 1.00 43.56 190 LEU A N 1
ATOM 1549 C CA . LEU A 1 190 ? -1.627 18.354 12.321 1.00 43.56 190 LEU A CA 1
ATOM 1550 C C . LEU A 1 190 ? -2.886 18.799 11.581 1.00 43.56 190 LEU A C 1
ATOM 1552 O O . LEU A 1 190 ? -3.765 17.936 11.355 1.00 43.56 190 LEU A O 1
#